Protein AF-0000000077130195 (afdb_homodimer)

Sequence (244 aa):
MINDTIADMLTRLRNAHLANKPSVVLRATRVTRNIAQLLFQEGFLSNIEPEANGMFEVSLKSSVKTFQRVSTPGVRMYVNHKELPRVLNGMGVAIISTSQGIMTEKKARALGIGGEVLCYLWMINDTIADMLTRLRNAHLANKPSVVLRATRVTRNIAQLLFQEGFLSNIEPEANGMFEVSLKSSVKTFQRVSTPGVRMYVNHKELPRVLNGMGVAIISTSQGIMTEKKARALGIGGEVLCYLW

Radius of gyration: 22.03 Å; Cα contacts (8 Å, |Δi|>4): 502; chains: 2; bounding box: 32×62×42 Å

Solvent-accessible surface area (backbone atoms only — not comparable to full-atom values): 13035 Å² total; per-residue (Å²): 124,89,75,60,61,62,55,52,45,37,50,47,52,44,51,21,51,75,67,70,38,45,69,37,81,34,72,57,43,75,64,49,48,52,51,50,52,50,34,34,74,74,60,48,28,79,45,74,51,75,76,53,93,60,24,29,40,35,28,50,40,86,83,48,75,44,61,40,75,61,32,47,98,44,37,38,38,34,25,33,39,89,52,53,71,67,35,77,84,59,74,28,44,36,39,26,45,31,97,89,42,75,42,43,36,66,58,31,44,76,70,61,40,37,31,34,41,41,30,40,40,54,123,90,74,60,60,62,54,52,44,37,48,48,52,44,50,20,52,75,66,70,37,45,70,36,81,35,71,57,43,76,65,49,47,52,49,49,51,51,34,35,73,74,60,50,28,79,46,73,51,75,76,53,93,60,24,27,38,34,29,50,40,86,81,48,76,44,60,41,74,62,32,45,99,44,37,38,37,33,26,32,40,89,52,52,71,66,36,74,84,59,72,27,44,35,40,25,45,32,98,89,42,75,42,43,36,66,58,31,45,75,69,63,40,37,32,34,40,42,30,38,40,56

pLDDT: mean 96.38, std 6.71, range [41.44, 98.94]

Organism: Micromonas pusilla (strain CCMP1545) (NCBI:txid564608)

Structure (mmCIF, N/CA/C/O backbone):
data_AF-0000000077130195-model_v1
#
loop_
_entity.id
_entity.type
_entity.pdbx_description
1 polymer 'Small ribosomal subunit protein uS8c'
#
loop_
_atom_site.group_PDB
_atom_site.id
_atom_site.type_symbol
_atom_site.label_atom_id
_atom_site.label_alt_id
_atom_site.label_comp_id
_atom_site.label_asym_id
_atom_site.label_entity_id
_atom_site.label_seq_id
_atom_site.pdbx_PDB_ins_code
_atom_site.Cartn_x
_atom_site.Cartn_y
_atom_site.Cartn_z
_atom_site.occupancy
_atom_site.B_iso_or_equiv
_atom_site.auth_seq_id
_atom_site.auth_comp_id
_atom_site.auth_asym_id
_atom_site.auth_atom_id
_atom_site.pdbx_PDB_model_num
ATOM 1 N N . MET A 1 1 ? 10.375 -4.129 -20.578 1 41.44 1 MET A N 1
ATOM 2 C CA . MET A 1 1 ? 9.242 -4.109 -19.672 1 41.44 1 MET A CA 1
ATOM 3 C C . MET A 1 1 ? 9.391 -5.176 -18.594 1 41.44 1 MET A C 1
ATOM 5 O O . MET A 1 1 ? 9.484 -6.367 -18.906 1 41.44 1 MET A O 1
ATOM 9 N N . ILE A 1 2 ? 10.234 -4.992 -17.656 1 56.34 2 ILE A N 1
ATOM 10 C CA . ILE A 1 2 ? 10.547 -6.105 -16.781 1 56.34 2 ILE A CA 1
ATOM 11 C C . ILE A 1 2 ? 9.25 -6.781 -16.328 1 56.34 2 ILE A C 1
ATOM 13 O O . ILE A 1 2 ? 8.312 -6.113 -15.875 1 56.34 2 ILE A O 1
ATOM 17 N N . ASN A 1 3 ? 8.93 -7.961 -16.906 1 79.44 3 ASN A N 1
ATOM 18 C CA . ASN A 1 3 ? 7.719 -8.773 -16.828 1 79.44 3 ASN A CA 1
ATOM 19 C C . ASN A 1 3 ? 7.445 -9.234 -15.391 1 79.44 3 ASN A C 1
ATOM 21 O O . ASN A 1 3 ? 8.344 -9.727 -14.711 1 79.44 3 ASN A O 1
ATOM 25 N N . ASP A 1 4 ? 6.422 -8.664 -14.703 1 96.5 4 ASP A N 1
ATOM 26 C CA . ASP A 1 4 ? 5.945 -9.102 -13.398 1 96.5 4 ASP A CA 1
ATOM 27 C C . ASP A 1 4 ? 5.598 -10.586 -13.406 1 96.5 4 ASP A C 1
ATOM 29 O O . ASP A 1 4 ? 4.469 -10.969 -13.727 1 96.5 4 ASP A O 1
ATOM 33 N N . THR A 1 5 ? 6.605 -11.445 -13.07 1 97.5 5 THR A N 1
ATOM 34 C CA . THR A 1 5 ? 6.453 -12.891 -13.164 1 97.5 5 THR A CA 1
ATOM 35 C C . THR A 1 5 ? 5.434 -13.398 -12.156 1 97.5 5 THR A C 1
ATOM 37 O O . THR A 1 5 ? 4.785 -14.422 -12.375 1 97.5 5 THR A O 1
ATOM 40 N N . ILE A 1 6 ? 5.324 -12.688 -11.023 1 98.5 6 ILE A N 1
ATOM 41 C CA . ILE A 1 6 ? 4.34 -13.086 -10.023 1 98.5 6 ILE A CA 1
ATOM 42 C C . ILE A 1 6 ? 2.932 -12.859 -10.57 1 98.5 6 ILE A C 1
ATOM 44 O O . ILE A 1 6 ? 2.068 -13.734 -10.453 1 98.5 6 ILE A O 1
ATOM 48 N N . ALA A 1 7 ? 2.764 -11.664 -11.133 1 98.31 7 ALA A N 1
ATOM 49 C CA . ALA A 1 7 ? 1.47 -11.383 -11.75 1 98.31 7 ALA A CA 1
ATOM 50 C C . ALA A 1 7 ? 1.134 -12.422 -12.812 1 98.31 7 ALA A C 1
ATOM 52 O O . ALA A 1 7 ? -0.006 -12.883 -12.906 1 98.31 7 ALA A O 1
ATOM 53 N N . ASP A 1 8 ? 2.113 -12.75 -13.664 1 98.12 8 ASP A N 1
ATOM 54 C CA . ASP A 1 8 ? 1.915 -13.758 -14.703 1 98.12 8 ASP A CA 1
ATOM 55 C C . ASP A 1 8 ? 1.516 -15.102 -14.086 1 98.12 8 ASP A C 1
ATOM 57 O O . ASP A 1 8 ? 0.592 -15.758 -14.57 1 98.12 8 ASP A O 1
ATOM 61 N N . MET A 1 9 ? 2.148 -15.484 -13.055 1 98.31 9 MET A N 1
ATOM 62 C CA . MET A 1 9 ? 1.851 -16.734 -12.352 1 98.31 9 MET A CA 1
ATOM 63 C C . MET A 1 9 ? 0.407 -16.75 -11.859 1 98.31 9 MET A C 1
ATOM 65 O O . MET A 1 9 ? -0.325 -17.703 -12.102 1 98.31 9 MET A O 1
ATOM 69 N N . LEU A 1 10 ? 0.068 -15.688 -11.172 1 98.31 10 LEU A N 1
ATOM 70 C CA . LEU A 1 10 ? -1.268 -15.609 -10.586 1 98.31 10 LEU A CA 1
ATOM 71 C C . LEU A 1 10 ? -2.336 -15.617 -11.672 1 98.31 10 LEU A C 1
ATOM 73 O O . LEU A 1 10 ? -3.387 -16.25 -11.516 1 98.31 10 LEU A O 1
ATOM 77 N N . THR A 1 11 ? -2.033 -14.922 -12.711 1 97.62 11 THR A N 1
ATOM 78 C CA . THR A 1 11 ? -2.969 -14.883 -13.828 1 97.62 11 THR A CA 1
ATOM 79 C C . THR A 1 11 ? -3.156 -16.281 -14.422 1 97.62 11 THR A C 1
ATOM 81 O O . THR A 1 11 ? -4.285 -16.688 -14.703 1 97.62 11 THR A O 1
ATOM 84 N N . ARG A 1 12 ? -2.123 -17 -14.625 1 98.12 12 ARG A N 1
ATOM 85 C CA . ARG A 1 12 ? -2.203 -18.344 -15.18 1 98.12 12 ARG A CA 1
ATOM 86 C C . ARG A 1 12 ? -2.969 -19.281 -14.25 1 98.12 12 ARG A C 1
ATOM 88 O O . ARG A 1 12 ? -3.77 -20.094 -14.703 1 98.12 12 ARG A O 1
ATOM 95 N N . LEU A 1 13 ? -2.746 -19.141 -13.008 1 97.94 13 LEU A N 1
ATOM 96 C CA . LEU A 1 13 ? -3.471 -19.953 -12.031 1 97.94 13 LEU A CA 1
ATOM 97 C C . LEU A 1 13 ? -4.961 -19.625 -12.062 1 97.94 13 LEU A C 1
ATOM 99 O O . LEU A 1 13 ? -5.797 -20.547 -12.031 1 97.94 13 LEU A O 1
ATOM 103 N N . ARG A 1 14 ? -5.223 -18.375 -12.125 1 97.31 14 ARG A N 1
ATOM 104 C CA . ARG A 1 14 ? -6.613 -17.938 -12.18 1 97.31 14 ARG A CA 1
ATOM 105 C C . ARG A 1 14 ? -7.309 -18.484 -13.43 1 97.31 14 ARG A C 1
ATOM 107 O O . ARG A 1 14 ? -8.43 -18.984 -13.352 1 97.31 14 ARG A O 1
ATOM 114 N N . ASN A 1 15 ? -6.594 -18.312 -14.547 1 96.81 15 ASN A N 1
ATOM 115 C CA . ASN A 1 15 ? -7.172 -18.781 -15.805 1 96.81 15 ASN A CA 1
ATOM 116 C C . ASN A 1 15 ? -7.418 -20.297 -15.773 1 96.81 15 ASN A C 1
ATOM 118 O O . ASN A 1 15 ? -8.422 -20.766 -16.312 1 96.81 15 ASN A O 1
ATOM 122 N N . ALA A 1 16 ? -6.516 -20.984 -15.234 1 96.94 16 ALA A N 1
ATOM 123 C CA . ALA A 1 16 ? -6.68 -22.422 -15.086 1 96.94 16 ALA A CA 1
ATOM 124 C C . ALA A 1 16 ? -7.914 -22.75 -14.25 1 96.94 16 ALA A C 1
ATOM 126 O O . ALA A 1 16 ? -8.68 -23.656 -14.594 1 96.94 16 ALA A O 1
ATOM 127 N N . HIS A 1 17 ? -8.102 -22.062 -13.117 1 95.62 17 HIS A N 1
ATOM 128 C CA . HIS A 1 17 ? -9.281 -22.234 -12.281 1 95.62 17 HIS A CA 1
ATOM 129 C C . HIS A 1 17 ? -10.562 -21.984 -13.078 1 95.62 17 HIS A C 1
ATOM 131 O O . HIS A 1 17 ? -11.484 -22.797 -13.031 1 95.62 17 HIS A O 1
ATOM 137 N N . LEU A 1 18 ? -10.555 -20.922 -13.82 1 95.44 18 LEU A N 1
ATOM 138 C CA . LEU A 1 18 ? -11.734 -20.531 -14.578 1 95.44 18 LEU A CA 1
ATOM 139 C C . LEU A 1 18 ? -12.047 -21.547 -15.672 1 95.44 18 LEU A C 1
ATOM 141 O O . LEU A 1 18 ? -13.211 -21.797 -15.984 1 95.44 18 LEU A O 1
ATOM 145 N N . ALA A 1 19 ? -11.031 -22.141 -16.234 1 95 19 ALA A N 1
ATOM 146 C CA . ALA A 1 19 ? -11.18 -23.078 -17.328 1 95 19 ALA A CA 1
ATOM 147 C C . ALA A 1 19 ? -11.367 -24.5 -16.812 1 95 19 ALA A C 1
ATOM 149 O O . ALA A 1 19 ? -11.539 -25.453 -17.594 1 95 19 ALA A O 1
ATOM 150 N N . ASN A 1 20 ? -11.297 -24.672 -15.5 1 93.38 20 ASN A N 1
ATOM 151 C CA . ASN A 1 20 ? -11.359 -25.984 -14.883 1 93.38 20 ASN A CA 1
ATOM 152 C C . ASN A 1 20 ? -10.25 -26.891 -15.391 1 93.38 20 ASN A C 1
ATOM 154 O O . ASN A 1 20 ? -10.5 -28.047 -15.742 1 93.38 20 ASN A O 1
ATOM 158 N N . LYS A 1 21 ? -9.164 -26.312 -15.594 1 93.12 21 LYS A N 1
ATOM 159 C CA . LYS A 1 21 ? -7.945 -27.031 -15.969 1 93.12 21 LYS A CA 1
ATOM 160 C C . LYS A 1 21 ? -6.949 -27.047 -14.82 1 93.12 21 LYS A C 1
ATOM 162 O O . LYS A 1 21 ? -6.332 -26.031 -14.5 1 93.12 21 LYS A O 1
ATOM 167 N N . PRO A 1 22 ? -6.703 -28.219 -14.312 1 90.75 22 PRO A N 1
ATOM 168 C CA . PRO A 1 22 ? -5.883 -28.266 -13.102 1 90.75 22 PRO A CA 1
ATOM 169 C C . PRO A 1 22 ? -4.398 -28.047 -13.383 1 90.75 22 PRO A C 1
ATOM 171 O O . PRO A 1 22 ? -3.664 -27.578 -12.508 1 90.75 22 PRO A O 1
ATOM 174 N N . SER A 1 23 ? -3.969 -28.375 -14.586 1 97 23 SER A N 1
ATOM 175 C CA . SER A 1 23 ? -2.549 -28.281 -14.906 1 97 23 SER A CA 1
ATOM 176 C C . SER A 1 23 ? -2.191 -26.891 -15.43 1 97 23 SER A C 1
ATOM 178 O O . SER A 1 23 ? -2.846 -26.375 -16.344 1 97 23 SER A O 1
ATOM 180 N N . VAL A 1 24 ? -1.194 -26.297 -14.812 1 98.12 24 VAL A N 1
ATOM 181 C CA . VAL A 1 24 ? -0.776 -24.953 -15.188 1 98.12 24 VAL A CA 1
ATOM 182 C C . VAL A 1 24 ? 0.734 -24.922 -15.414 1 98.12 24 VAL A C 1
ATOM 184 O O . VAL A 1 24 ? 1.502 -25.406 -14.578 1 98.12 24 VAL A O 1
ATOM 187 N N . VAL A 1 25 ? 1.197 -24.391 -16.531 1 98.38 25 VAL A N 1
ATOM 188 C CA . VAL A 1 25 ? 2.617 -24.203 -16.797 1 98.38 25 VAL A CA 1
ATOM 189 C C . VAL A 1 25 ? 3.027 -22.781 -16.422 1 98.38 25 VAL A C 1
ATOM 191 O O . VAL A 1 25 ? 2.398 -21.812 -16.859 1 98.38 25 VAL A O 1
ATOM 194 N N . LEU A 1 26 ? 4.082 -22.734 -15.617 1 98.44 26 LEU A N 1
ATOM 195 C CA . LEU A 1 26 ? 4.527 -21.453 -15.086 1 98.44 26 LEU A CA 1
ATOM 196 C C . LEU A 1 26 ? 5.984 -21.188 -15.453 1 98.44 26 LEU A C 1
ATOM 198 O O . LEU A 1 26 ? 6.777 -22.125 -15.578 1 98.44 26 LEU A O 1
ATOM 202 N N . ARG A 1 27 ? 6.301 -19.906 -15.555 1 97.88 27 ARG A N 1
ATOM 203 C CA . ARG A 1 27 ? 7.703 -19.516 -15.688 1 97.88 27 ARG A CA 1
ATOM 204 C C . ARG A 1 27 ? 8.445 -19.703 -14.367 1 97.88 27 ARG A C 1
ATOM 206 O O . ARG A 1 27 ? 7.953 -19.312 -13.312 1 97.88 27 ARG A O 1
ATOM 213 N N . ALA A 1 28 ? 9.617 -20.281 -14.562 1 97.94 28 ALA A N 1
ATOM 214 C CA . ALA A 1 28 ? 10.391 -20.562 -13.352 1 97.94 28 ALA A CA 1
ATOM 215 C C . ALA A 1 28 ? 11.32 -19.391 -13.023 1 97.94 28 ALA A C 1
ATOM 217 O O . ALA A 1 28 ? 12.156 -19.016 -13.836 1 97.94 28 ALA A O 1
ATOM 218 N N . THR A 1 29 ? 11.141 -18.812 -12.008 1 97.25 29 THR A N 1
ATOM 219 C CA . THR A 1 29 ? 12.086 -17.922 -11.32 1 97.25 29 THR A CA 1
ATOM 220 C C . THR A 1 29 ? 12.266 -18.359 -9.867 1 97.25 29 THR A C 1
ATOM 222 O O . THR A 1 29 ? 11.516 -19.203 -9.367 1 97.25 29 THR A O 1
ATOM 225 N N . ARG A 1 30 ? 13.266 -17.812 -9.281 1 96.75 30 ARG A N 1
ATOM 226 C CA . ARG A 1 30 ? 13.438 -18.141 -7.875 1 96.75 30 ARG A CA 1
ATOM 227 C C . ARG A 1 30 ? 12.188 -17.812 -7.07 1 96.75 30 ARG A C 1
ATOM 229 O O . ARG A 1 30 ? 11.734 -18.609 -6.246 1 96.75 30 ARG A O 1
ATOM 236 N N . VAL A 1 31 ? 11.594 -16.734 -7.379 1 97.69 31 VAL A N 1
ATOM 237 C CA . VAL A 1 31 ? 10.453 -16.234 -6.621 1 97.69 31 VAL A CA 1
ATOM 238 C C . VAL A 1 31 ? 9.227 -17.094 -6.914 1 97.69 31 VAL A C 1
ATOM 240 O O . VAL A 1 31 ? 8.539 -17.547 -5.988 1 97.69 31 VAL A O 1
ATOM 243 N N . THR A 1 32 ? 8.977 -17.359 -8.188 1 98.25 32 THR A N 1
ATOM 244 C CA . THR A 1 32 ? 7.781 -18.141 -8.516 1 98.25 32 THR A CA 1
ATOM 245 C C . THR A 1 32 ? 7.891 -19.562 -7.977 1 98.25 32 THR A C 1
ATOM 247 O O . THR A 1 32 ? 6.891 -20.141 -7.551 1 98.25 32 THR A O 1
ATOM 250 N N . ARG A 1 33 ? 9.008 -20.047 -7.969 1 98.25 33 ARG A N 1
ATOM 251 C CA . ARG A 1 33 ? 9.203 -21.375 -7.418 1 98.25 33 ARG A CA 1
ATOM 252 C C . ARG A 1 33 ? 8.969 -21.375 -5.91 1 98.25 33 ARG A C 1
ATOM 254 O O . ARG A 1 33 ? 8.359 -22.312 -5.375 1 98.25 33 ARG A O 1
ATOM 261 N N . ASN A 1 34 ? 9.508 -20.406 -5.227 1 98.44 34 ASN A N 1
ATOM 262 C CA . ASN A 1 34 ? 9.289 -20.281 -3.789 1 98.44 34 ASN A CA 1
ATOM 263 C C . ASN A 1 34 ? 7.805 -20.156 -3.459 1 98.44 34 ASN A C 1
ATOM 265 O O . ASN A 1 34 ? 7.309 -20.828 -2.553 1 98.44 34 ASN A O 1
ATOM 269 N N . ILE A 1 35 ? 7.168 -19.359 -4.215 1 98.69 35 ILE A N 1
ATOM 270 C CA . ILE A 1 35 ? 5.742 -19.156 -3.99 1 98.69 35 ILE A CA 1
ATOM 271 C C . ILE A 1 35 ? 4.992 -20.469 -4.234 1 98.69 35 ILE A C 1
ATOM 273 O O . ILE A 1 35 ? 4.133 -20.844 -3.441 1 98.69 35 ILE A O 1
ATOM 277 N N . ALA A 1 36 ? 5.336 -21.141 -5.316 1 98.62 36 ALA A N 1
ATOM 278 C CA . ALA A 1 36 ? 4.688 -22.422 -5.629 1 98.62 36 ALA A CA 1
ATOM 279 C C . ALA A 1 36 ? 4.867 -23.422 -4.492 1 98.62 36 ALA A C 1
ATOM 281 O O . ALA A 1 36 ? 3.932 -24.125 -4.129 1 98.62 36 ALA A O 1
ATOM 282 N N . GLN A 1 37 ? 6.059 -23.453 -3.979 1 98.56 37 GLN A N 1
ATOM 283 C CA . GLN A 1 37 ? 6.344 -24.359 -2.879 1 98.56 37 GLN A CA 1
ATOM 284 C C . GLN A 1 37 ? 5.48 -24.047 -1.661 1 98.56 37 GLN A C 1
ATOM 286 O O . GLN A 1 37 ? 4.953 -24.953 -1.016 1 98.56 37 GLN A O 1
ATOM 291 N N . LEU A 1 38 ? 5.316 -22.812 -1.354 1 98.62 38 LEU A N 1
ATOM 292 C CA . LEU A 1 38 ? 4.484 -22.406 -0.228 1 98.62 38 LEU A CA 1
ATOM 293 C C . LEU A 1 38 ? 3.021 -22.75 -0.477 1 98.62 38 LEU A C 1
ATOM 295 O O . LEU A 1 38 ? 2.328 -23.219 0.429 1 98.62 38 LEU A O 1
ATOM 299 N N . LEU A 1 39 ? 2.625 -22.531 -1.682 1 98 39 LEU A N 1
ATOM 300 C CA . LEU A 1 39 ? 1.24 -22.828 -2.029 1 98 39 LEU A CA 1
ATOM 301 C C . LEU A 1 39 ? 0.974 -24.328 -1.949 1 98 39 LEU A C 1
ATOM 303 O O . LEU A 1 39 ? -0.122 -24.75 -1.574 1 98 39 LEU A O 1
ATOM 307 N N . PHE A 1 40 ? 1.956 -25.094 -2.326 1 98.38 40 PHE A N 1
ATOM 308 C CA . PHE A 1 40 ? 1.854 -26.531 -2.191 1 98.38 40 PHE A CA 1
ATOM 309 C C . PHE A 1 40 ? 1.724 -26.938 -0.727 1 98.38 40 PHE A C 1
ATOM 311 O O . PHE A 1 40 ? 0.834 -27.703 -0.366 1 98.38 40 PHE A O 1
ATOM 318 N N . GLN A 1 41 ? 2.52 -26.359 0.081 1 97.62 41 GLN A N 1
ATOM 319 C CA . GLN A 1 41 ? 2.523 -26.656 1.51 1 97.62 41 GLN A CA 1
ATOM 320 C C . GLN A 1 41 ? 1.201 -26.25 2.158 1 97.62 41 GLN A C 1
ATOM 322 O O . GLN A 1 41 ? 0.72 -26.938 3.068 1 97.62 41 GLN A O 1
ATOM 327 N N . GLU A 1 42 ? 0.632 -25.172 1.669 1 96.19 42 GLU A N 1
ATOM 328 C CA . GLU A 1 42 ? -0.612 -24.656 2.234 1 96.19 42 GLU A CA 1
ATOM 329 C C . GLU A 1 42 ? -1.821 -25.406 1.673 1 96.19 42 GLU A C 1
ATOM 331 O O . GLU A 1 42 ? -2.953 -25.172 2.096 1 96.19 42 GLU A O 1
ATOM 336 N N . GLY A 1 43 ? -1.595 -26.188 0.635 1 95.56 43 GLY A N 1
ATOM 337 C CA . GLY A 1 43 ? -2.654 -27.047 0.137 1 95.56 43 GLY A CA 1
ATOM 338 C C . GLY A 1 43 ? -3.396 -26.453 -1.048 1 95.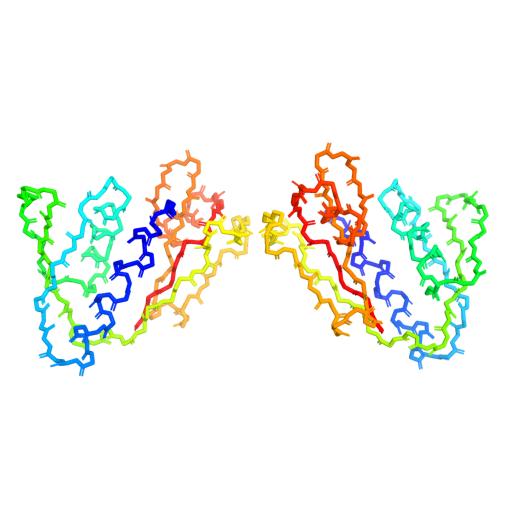56 43 GLY A C 1
ATOM 339 O O . GLY A 1 43 ? -4.496 -26.906 -1.384 1 95.56 43 GLY A O 1
ATOM 340 N N . PHE A 1 44 ? -2.811 -25.516 -1.642 1 96.5 44 PHE A N 1
ATOM 341 C CA . PHE A 1 44 ? -3.467 -24.891 -2.785 1 96.5 44 PHE A CA 1
ATOM 342 C C . PHE A 1 44 ? -3.064 -25.578 -4.082 1 96.5 44 PHE A C 1
ATOM 344 O O . PHE A 1 44 ? -3.779 -25.5 -5.082 1 96.5 44 PHE A O 1
ATOM 351 N N . LEU A 1 45 ? -1.918 -26.203 -4.047 1 97.75 45 LEU A N 1
ATOM 352 C CA . LEU A 1 45 ? -1.426 -27 -5.16 1 97.75 45 LEU A CA 1
ATOM 353 C C . LEU A 1 45 ? -1.309 -28.469 -4.754 1 97.75 45 LEU A C 1
ATOM 355 O O . LEU A 1 45 ? -0.991 -28.781 -3.602 1 97.75 45 LEU A O 1
ATOM 359 N N . SER A 1 46 ? -1.57 -29.344 -5.688 1 97.31 46 SER A N 1
ATOM 360 C CA . SER A 1 46 ? -1.494 -30.766 -5.383 1 97.31 46 SER A CA 1
ATOM 361 C C . SER A 1 46 ? -0.179 -31.359 -5.863 1 97.31 46 SER A C 1
ATOM 363 O O . SER A 1 46 ? 0.216 -32.438 -5.422 1 97.31 46 SER A O 1
ATOM 365 N N . ASN A 1 47 ? 0.467 -30.734 -6.844 1 97.81 47 ASN A N 1
ATOM 366 C CA . ASN A 1 47 ? 1.728 -31.219 -7.383 1 97.81 47 ASN A CA 1
ATOM 367 C C . ASN A 1 47 ? 2.574 -30.094 -7.965 1 97.81 47 ASN A C 1
ATOM 369 O O . ASN A 1 47 ? 2.037 -29.094 -8.43 1 97.81 47 ASN A O 1
ATOM 373 N N . ILE A 1 48 ? 3.857 -30.297 -7.855 1 98.5 48 ILE A N 1
ATOM 374 C CA . ILE A 1 48 ? 4.836 -29.453 -8.523 1 98.5 48 ILE A CA 1
ATOM 375 C C . ILE A 1 48 ? 5.82 -30.312 -9.305 1 98.5 48 ILE A C 1
ATOM 377 O O . ILE A 1 48 ? 6.527 -31.141 -8.727 1 98.5 48 ILE A O 1
ATOM 381 N N . GLU A 1 49 ? 5.898 -30.125 -10.523 1 98.25 49 GLU A N 1
ATOM 382 C CA . GLU A 1 49 ? 6.828 -30.875 -11.352 1 98.25 49 GLU A CA 1
ATOM 383 C C . GLU A 1 49 ? 8.203 -30.219 -11.391 1 98.25 49 GLU A C 1
ATOM 385 O O . GLU A 1 49 ? 8.32 -29 -11.18 1 98.25 49 GLU A O 1
ATOM 390 N N . PRO A 1 50 ? 9.234 -30.969 -11.711 1 97.31 50 PRO A N 1
ATOM 391 C CA . PRO A 1 50 ? 10.57 -30.391 -11.859 1 97.31 50 PRO A CA 1
ATOM 392 C C . PRO A 1 50 ? 10.648 -29.375 -12.992 1 97.31 50 PRO A C 1
ATOM 394 O O . PRO A 1 50 ? 9.898 -29.469 -13.969 1 97.31 50 PRO A O 1
ATOM 397 N N . GLU A 1 51 ? 11.523 -28.391 -12.734 1 97.25 51 GLU A N 1
ATOM 398 C CA . GLU A 1 51 ? 11.734 -27.375 -13.758 1 97.25 51 GLU A CA 1
ATOM 399 C C . GLU A 1 51 ? 12.383 -27.953 -15 1 97.25 51 GLU A C 1
ATOM 401 O O . GLU A 1 51 ? 13.312 -28.766 -14.898 1 97.25 51 GLU A O 1
ATOM 406 N N . ALA A 1 52 ? 11.859 -27.547 -16.172 1 96.5 52 ALA A N 1
ATOM 407 C CA . ALA A 1 52 ? 12.422 -27.906 -17.469 1 96.5 52 ALA A CA 1
ATOM 408 C C . ALA A 1 52 ? 12.367 -26.719 -18.438 1 96.5 52 ALA A C 1
ATOM 410 O O . ALA A 1 52 ? 11.297 -26.141 -18.672 1 96.5 52 ALA A O 1
ATOM 411 N N . ASN A 1 53 ? 13.492 -26.375 -18.906 1 96.62 53 ASN A N 1
ATOM 412 C CA . ASN A 1 53 ? 13.594 -25.312 -19.891 1 96.62 53 ASN A CA 1
ATOM 413 C C . ASN A 1 53 ? 13 -24 -19.391 1 96.62 53 ASN A C 1
ATOM 415 O O . ASN A 1 53 ? 12.219 -23.359 -20.078 1 96.62 53 ASN A O 1
ATOM 419 N N . GLY A 1 54 ? 13.156 -23.703 -18.156 1 97.25 54 GLY A N 1
ATOM 420 C CA . GLY A 1 54 ? 12.734 -22.438 -17.594 1 97.25 54 GLY A CA 1
ATOM 421 C C . GLY A 1 54 ? 11.266 -22.391 -17.234 1 97.25 54 GLY A C 1
ATOM 422 O O . GLY A 1 54 ? 10.719 -21.328 -16.938 1 97.25 54 GLY A O 1
ATOM 423 N N . MET A 1 55 ? 10.711 -23.562 -17.328 1 98.25 55 MET A N 1
ATOM 424 C CA . MET A 1 55 ? 9.297 -23.688 -17 1 98.25 55 MET A CA 1
ATOM 425 C C . MET A 1 55 ? 9.07 -24.828 -16.016 1 98.25 55 MET A C 1
ATOM 427 O O . MET A 1 55 ? 9.922 -25.719 -15.883 1 98.25 55 MET A O 1
ATOM 431 N N . PHE A 1 56 ? 7.969 -24.703 -15.305 1 98.44 56 PHE A N 1
ATOM 432 C CA . PHE A 1 56 ? 7.551 -25.828 -14.477 1 98.44 56 PHE A CA 1
ATOM 433 C C . PHE A 1 56 ? 6.031 -25.906 -14.398 1 98.44 56 PHE A C 1
ATOM 435 O O . PHE A 1 56 ? 5.34 -24.906 -14.609 1 98.44 56 PHE A O 1
ATOM 442 N N . GLU A 1 57 ? 5.582 -27.094 -14.133 1 98.62 57 GLU A N 1
ATOM 443 C CA . GLU A 1 57 ? 4.141 -27.344 -14.109 1 98.62 57 GLU A CA 1
ATOM 444 C C . GLU A 1 57 ? 3.646 -27.578 -12.688 1 98.62 57 GLU A C 1
ATOM 446 O O . GLU A 1 57 ? 4.309 -28.25 -11.898 1 98.62 57 GLU A O 1
ATOM 451 N N . VAL A 1 58 ? 2.467 -27 -12.43 1 98.69 58 VAL A N 1
ATOM 452 C CA . VAL A 1 58 ? 1.817 -27.25 -11.148 1 98.69 58 VAL A CA 1
ATOM 453 C C . VAL A 1 58 ? 0.381 -27.719 -11.375 1 98.69 58 VAL A C 1
ATOM 455 O O . VAL A 1 58 ? -0.169 -27.547 -12.461 1 98.69 58 VAL A O 1
ATOM 458 N N . SER A 1 59 ? -0.17 -28.391 -10.352 1 98.5 59 SER A N 1
ATOM 459 C CA . SER A 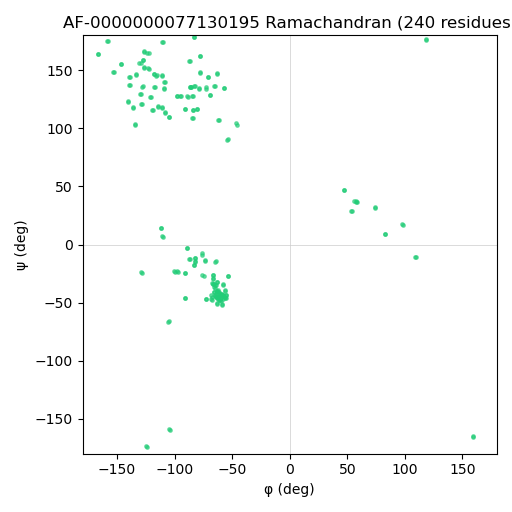1 59 ? -1.576 -28.781 -10.359 1 98.5 59 SER A CA 1
ATOM 460 C C . SER A 1 59 ? -2.373 -28 -9.32 1 98.5 59 SER A C 1
ATOM 462 O O . SER A 1 59 ? -2.119 -28.109 -8.125 1 98.5 59 SER A O 1
ATOM 464 N N . LEU A 1 60 ? -3.307 -27.25 -9.805 1 97.75 60 LEU A N 1
ATOM 465 C CA . LEU A 1 60 ? -4.121 -26.391 -8.961 1 97.75 60 LEU A CA 1
ATOM 466 C C . LEU A 1 60 ? -5.309 -27.156 -8.383 1 97.75 60 LEU A C 1
ATOM 468 O O . LEU A 1 60 ? -5.996 -27.875 -9.109 1 97.75 60 LEU A O 1
ATOM 472 N N . LYS A 1 61 ? -5.516 -26.938 -7.141 1 96.75 61 LYS A N 1
ATOM 473 C CA . LYS A 1 61 ? -6.711 -27.531 -6.535 1 96.75 61 LYS A CA 1
ATOM 474 C C . LYS A 1 61 ? -7.957 -26.719 -6.891 1 96.75 61 LYS A C 1
ATOM 476 O O . LYS A 1 61 ? -7.922 -25.5 -6.918 1 96.75 61 LYS A O 1
ATOM 481 N N . SER A 1 62 ? -9.039 -27.328 -7.016 1 93.31 62 SER A N 1
ATOM 482 C CA . SER A 1 62 ? -10.281 -26.734 -7.504 1 93.31 62 SER A CA 1
ATOM 483 C C . SER A 1 62 ? -10.898 -25.812 -6.465 1 93.31 62 SER A C 1
ATOM 485 O O . SER A 1 62 ? -11.742 -24.969 -6.797 1 93.31 62 SER A O 1
ATOM 487 N N . SER A 1 63 ? -10.477 -25.859 -5.285 1 90.44 63 SER A N 1
ATOM 488 C CA . SER A 1 63 ? -11.086 -25.109 -4.199 1 90.44 63 SER A CA 1
ATOM 489 C C . SER A 1 63 ? -10.586 -23.672 -4.18 1 90.44 63 SER A C 1
ATOM 491 O O . SER A 1 63 ? -11.188 -22.812 -3.531 1 90.44 63 SER A O 1
ATOM 493 N N . VAL A 1 64 ? -9.547 -23.453 -4.891 1 91.5 64 VAL A N 1
ATOM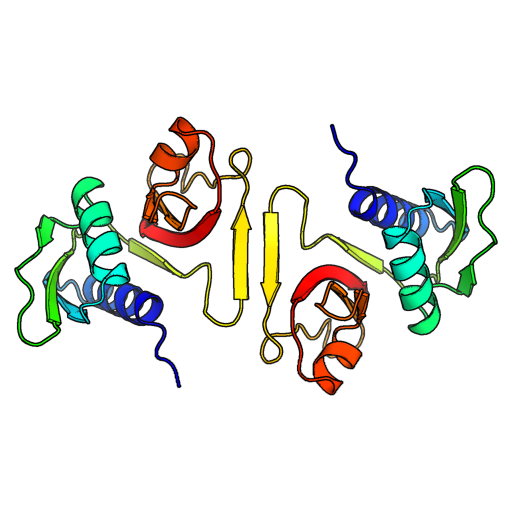 494 C CA . VAL A 1 64 ? -8.945 -22.109 -4.883 1 91.5 64 VAL A CA 1
ATOM 495 C C . VAL A 1 64 ? -9.625 -21.25 -5.934 1 91.5 64 VAL A C 1
ATOM 497 O O . VAL A 1 64 ? -9.75 -21.641 -7.094 1 91.5 64 VAL A O 1
ATOM 500 N N . LYS A 1 65 ? -9.922 -20.047 -5.496 1 90.69 65 LYS A N 1
ATOM 501 C CA . LYS A 1 65 ? -10.766 -19.266 -6.398 1 90.69 65 LYS A CA 1
ATOM 502 C C . LYS A 1 65 ? -10.156 -17.891 -6.664 1 90.69 65 LYS A C 1
ATOM 504 O O . LYS A 1 65 ? -10.43 -17.266 -7.691 1 90.69 65 LYS A O 1
ATOM 509 N N . THR A 1 66 ? -9.336 -17.469 -5.707 1 94.81 66 THR A N 1
ATOM 510 C CA . THR A 1 66 ? -8.914 -16.078 -5.824 1 94.81 66 THR A CA 1
ATOM 511 C C . THR A 1 6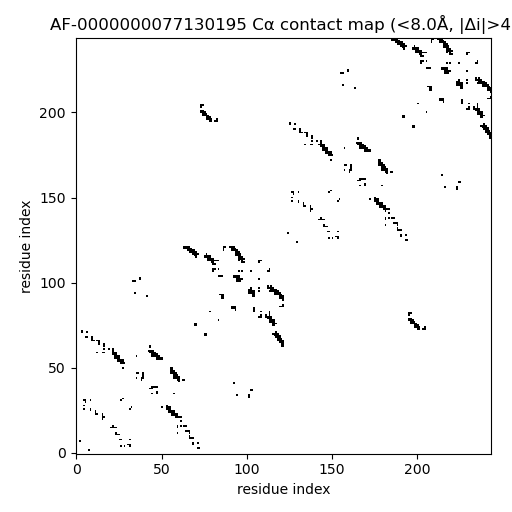6 ? -7.395 -15.961 -5.75 1 94.81 66 THR A C 1
ATOM 513 O O . THR A 1 66 ? -6.758 -16.625 -4.918 1 94.81 66 THR A O 1
ATOM 516 N N . PHE A 1 67 ? -6.855 -15.188 -6.594 1 95.44 67 PHE A N 1
ATOM 517 C CA . PHE A 1 67 ? -5.438 -14.891 -6.781 1 95.44 67 PHE A CA 1
ATOM 518 C C . PHE A 1 67 ? -5.215 -13.391 -6.934 1 95.44 67 PHE A C 1
ATOM 520 O O . PHE A 1 67 ? -5.465 -12.828 -8 1 95.44 67 PHE A O 1
ATOM 527 N N . GLN A 1 68 ? -4.75 -12.859 -5.887 1 97.69 68 GLN A N 1
ATOM 528 C CA . GLN A 1 68 ? -4.684 -11.398 -5.93 1 97.69 68 GLN A CA 1
ATOM 529 C C . GLN A 1 68 ? -3.248 -10.914 -5.777 1 97.69 68 GLN A C 1
ATOM 531 O O . GLN A 1 68 ? -2.604 -11.164 -4.758 1 97.69 68 GLN A O 1
ATOM 536 N N . ARG A 1 69 ? -2.703 -10.273 -6.781 1 98.62 69 ARG A N 1
ATOM 537 C CA . ARG A 1 69 ? -1.426 -9.578 -6.664 1 98.62 69 ARG A CA 1
ATOM 538 C C . ARG A 1 69 ? -1.554 -8.344 -5.781 1 98.62 69 ARG A C 1
ATOM 540 O O . ARG A 1 69 ? -2.496 -7.562 -5.93 1 98.62 69 ARG A O 1
ATOM 547 N N . VAL A 1 70 ? -0.73 -8.18 -4.816 1 98.62 70 VAL A N 1
ATOM 548 C CA . VAL A 1 70 ? -0.824 -7.047 -3.904 1 98.62 70 VAL A CA 1
ATOM 549 C C . VAL A 1 70 ? 0.273 -6.035 -4.227 1 98.62 70 VAL A C 1
ATOM 551 O O . VAL A 1 70 ? -0.014 -4.918 -4.664 1 98.62 70 VAL A O 1
ATOM 554 N N . SER A 1 71 ? 1.49 -6.41 -4.031 1 98.69 71 SER A N 1
ATOM 555 C CA . SER A 1 71 ? 2.592 -5.559 -4.477 1 98.69 71 SER A CA 1
ATOM 556 C C . SER A 1 71 ? 2.902 -5.785 -5.953 1 98.69 71 SER A C 1
ATOM 558 O O . SER A 1 71 ? 2.906 -6.922 -6.426 1 98.69 71 SER A O 1
ATOM 560 N N . THR A 1 72 ? 3.096 -4.746 -6.645 1 97.94 72 THR A N 1
ATOM 561 C CA . THR A 1 72 ? 3.559 -4.75 -8.023 1 97.94 72 THR A CA 1
ATOM 562 C C . THR A 1 72 ? 4.844 -3.943 -8.172 1 97.94 72 THR A C 1
ATOM 564 O O . THR A 1 72 ? 5.254 -3.246 -7.238 1 97.94 72 THR A O 1
ATOM 567 N N . PRO A 1 73 ? 5.484 -4.16 -9.32 1 96.88 73 PRO A N 1
ATOM 568 C CA . PRO A 1 73 ? 6.723 -3.4 -9.508 1 96.88 73 PRO A CA 1
ATOM 569 C C . PRO A 1 73 ? 6.531 -1.897 -9.32 1 96.88 73 PRO A C 1
ATOM 571 O O . PRO A 1 73 ? 7.445 -1.202 -8.883 1 96.88 73 PRO A O 1
ATOM 574 N N . GLY A 1 74 ? 5.395 -1.396 -9.539 1 97.12 74 GLY A N 1
ATOM 575 C CA . GLY A 1 74 ? 5.137 0.033 -9.469 1 97.12 74 GLY A CA 1
ATOM 576 C C . GLY A 1 74 ? 4.539 0.471 -8.148 1 97.12 74 GLY A C 1
ATOM 577 O O . GLY A 1 74 ? 4.57 1.656 -7.809 1 97.12 74 GLY A O 1
ATOM 578 N N . VAL A 1 75 ? 3.922 -0.41 -7.449 1 98.44 75 VAL A N 1
ATOM 579 C CA . VAL A 1 75 ? 3.262 -0.146 -6.176 1 98.44 75 VAL A CA 1
ATOM 580 C C . VAL A 1 75 ? 3.59 -1.258 -5.184 1 98.44 75 VAL A C 1
ATOM 582 O O . VAL A 1 75 ? 3.281 -2.428 -5.426 1 98.44 75 VAL A O 1
ATOM 585 N N . ARG A 1 76 ? 4.211 -0.917 -4.129 1 98.69 76 ARG A N 1
ATOM 586 C CA . ARG A 1 76 ? 4.629 -1.9 -3.135 1 98.69 76 ARG A CA 1
ATOM 587 C C . ARG A 1 76 ? 3.963 -1.636 -1.79 1 98.69 76 ARG A C 1
ATOM 589 O O . ARG A 1 76 ? 3.869 -0.487 -1.353 1 98.69 76 ARG A O 1
ATOM 596 N N . MET A 1 77 ? 3.492 -2.641 -1.183 1 98.81 77 MET A N 1
ATOM 597 C CA . MET A 1 77 ? 2.857 -2.574 0.131 1 98.81 77 MET A CA 1
ATOM 598 C C . MET A 1 77 ? 3.68 -3.33 1.171 1 98.81 77 MET A C 1
ATOM 600 O O . MET A 1 77 ? 3.928 -4.527 1.021 1 98.81 77 MET A O 1
ATOM 604 N N . TYR A 1 78 ? 4.121 -2.635 2.146 1 98.88 78 TYR A N 1
ATOM 605 C CA . TYR A 1 78 ? 4.863 -3.232 3.252 1 98.88 78 TYR A CA 1
ATOM 606 C C . TYR A 1 78 ? 4.047 -3.199 4.539 1 98.88 78 TYR A C 1
ATOM 608 O O . TYR A 1 78 ? 3.303 -2.246 4.785 1 98.88 78 TYR A O 1
ATOM 616 N N . VAL A 1 79 ? 4.223 -4.211 5.316 1 98.81 79 VAL A N 1
ATOM 617 C CA . VAL A 1 79 ? 3.533 -4.273 6.602 1 98.81 79 VAL A CA 1
ATOM 618 C C . VAL A 1 79 ? 4.516 -4.68 7.695 1 98.81 79 VAL A C 1
ATOM 620 O O . VAL A 1 79 ? 5.441 -5.457 7.453 1 98.81 79 VAL A O 1
ATOM 623 N N . ASN A 1 80 ? 4.309 -4.156 8.859 1 98.31 80 ASN A N 1
ATOM 624 C CA . ASN A 1 80 ? 5.086 -4.656 9.992 1 98.31 80 ASN A CA 1
ATOM 625 C C . ASN A 1 80 ? 4.461 -5.914 10.586 1 98.31 80 ASN A C 1
ATOM 627 O O . ASN A 1 80 ? 3.428 -6.387 10.109 1 98.31 80 ASN A O 1
ATOM 631 N N . HIS A 1 81 ? 5.09 -6.484 11.617 1 98.12 81 HIS A N 1
ATOM 632 C CA . HIS A 1 81 ? 4.699 -7.789 12.141 1 98.12 81 HIS A CA 1
ATOM 633 C C . HIS A 1 81 ? 3.318 -7.738 12.781 1 98.12 81 HIS A C 1
ATOM 635 O O . HIS A 1 81 ? 2.602 -8.742 12.805 1 98.12 81 HIS A O 1
ATOM 641 N N . LYS A 1 82 ? 2.924 -6.562 13.25 1 97.44 82 LYS A N 1
ATOM 642 C CA . LYS A 1 82 ? 1.639 -6.43 13.93 1 97.44 82 LYS A CA 1
ATOM 643 C C . LYS A 1 82 ? 0.5 -6.258 12.93 1 97.44 82 LYS A C 1
ATOM 645 O O . LYS A 1 82 ? -0.667 -6.469 13.266 1 97.44 82 LYS A O 1
ATOM 650 N N . GLU A 1 83 ? 0.816 -5.891 11.664 1 98.25 83 GLU A N 1
ATOM 651 C CA . GLU A 1 83 ? -0.206 -5.555 10.68 1 98.25 83 GLU A CA 1
ATOM 652 C C . GLU A 1 83 ? -0.267 -6.605 9.57 1 98.25 83 GLU A C 1
ATOM 654 O O . GLU A 1 83 ? -0.812 -6.348 8.492 1 98.25 83 GLU A O 1
ATOM 659 N N . LEU A 1 84 ? 0.343 -7.707 9.82 1 98.62 84 LEU A N 1
ATOM 660 C CA . LEU A 1 84 ? 0.271 -8.789 8.836 1 98.62 84 LEU A CA 1
ATOM 661 C C . LEU A 1 84 ? -1.178 -9.164 8.547 1 98.62 84 LEU A C 1
ATOM 663 O O . LEU A 1 84 ? -1.987 -9.289 9.469 1 98.62 84 LEU A O 1
ATOM 667 N N . PRO A 1 85 ? -1.478 -9.32 7.285 1 97.88 85 PRO A N 1
ATOM 668 C CA . PRO A 1 85 ? -2.875 -9.602 6.949 1 97.88 85 PRO A CA 1
ATOM 669 C C . PRO A 1 85 ? -3.312 -11.008 7.371 1 97.88 85 PRO A C 1
ATOM 671 O O . PRO A 1 85 ? -2.484 -11.914 7.461 1 97.88 85 PRO A O 1
ATOM 674 N N . ARG A 1 86 ? -4.523 -11.07 7.777 1 95.94 86 ARG A N 1
ATOM 675 C CA . ARG A 1 86 ? -5.23 -12.344 7.898 1 95.94 86 ARG A CA 1
ATOM 676 C C . ARG A 1 86 ? -6.234 -12.523 6.766 1 95.94 86 ARG A C 1
ATOM 678 O O . ARG A 1 86 ? -7.262 -11.844 6.727 1 95.94 86 ARG A O 1
ATOM 685 N N . VAL A 1 87 ? -5.969 -13.422 5.855 1 96.12 87 VAL A N 1
ATOM 686 C CA . VAL A 1 87 ? -6.816 -13.586 4.68 1 96.12 87 VAL A CA 1
ATOM 687 C C . VAL A 1 87 ? -8 -14.492 5.02 1 96.12 87 VAL A C 1
ATOM 689 O O . VAL A 1 87 ? -7.82 -15.656 5.375 1 96.12 87 VAL A O 1
ATOM 692 N N . LEU A 1 88 ? -9.25 -13.953 4.969 1 94.12 88 LEU A N 1
ATOM 693 C CA . LEU A 1 88 ? -10.484 -14.68 5.277 1 94.12 88 LEU A CA 1
ATOM 694 C C . LEU A 1 88 ? -10.344 -15.461 6.574 1 94.12 88 LEU A C 1
ATOM 696 O O . LEU A 1 88 ? -10.625 -16.656 6.613 1 94.12 88 LEU A O 1
ATOM 700 N N . ASN A 1 89 ? -9.828 -14.758 7.539 1 91.75 89 ASN A N 1
ATOM 701 C CA . ASN A 1 89 ? -9.68 -15.32 8.875 1 91.75 89 ASN A CA 1
ATOM 702 C C . ASN A 1 89 ? -8.922 -16.641 8.852 1 91.75 89 ASN A C 1
ATOM 704 O O . ASN A 1 89 ? -9.297 -17.594 9.531 1 91.75 89 ASN A O 1
ATOM 708 N N . GLY A 1 90 ? -8.078 -16.75 7.879 1 89.81 90 GLY A N 1
ATOM 709 C CA . GLY A 1 90 ? -7.203 -17.906 7.863 1 89.81 90 GLY A CA 1
ATOM 710 C C . GLY A 1 90 ? -7.551 -18.891 6.766 1 89.81 90 GLY A C 1
ATOM 711 O O . GLY A 1 90 ? -6.812 -19.859 6.527 1 89.81 90 GLY A O 1
ATOM 712 N N . MET A 1 91 ? -8.688 -18.703 6.141 1 93.25 91 MET A N 1
ATOM 713 C CA . MET A 1 91 ? -9.102 -19.625 5.078 1 93.25 91 MET A CA 1
ATOM 714 C C . MET A 1 91 ? -8.328 -19.344 3.795 1 93.25 91 MET A C 1
ATOM 716 O O . MET A 1 91 ? -8.375 -20.141 2.854 1 93.25 91 MET A O 1
ATOM 720 N N . GLY A 1 92 ? -7.594 -18.297 3.811 1 96.44 92 GLY A N 1
ATOM 721 C CA . GLY A 1 92 ? -6.676 -17.953 2.738 1 96.44 92 GLY A CA 1
ATOM 722 C C . GLY A 1 92 ? -5.25 -17.75 3.217 1 96.44 92 GLY A C 1
ATOM 723 O O . GLY A 1 92 ? -4.918 -18.078 4.355 1 96.44 92 GLY A O 1
ATOM 724 N N . VAL A 1 93 ? -4.418 -17.312 2.301 1 98 93 VAL A N 1
ATOM 725 C CA . VAL A 1 93 ? -3.021 -17.141 2.678 1 98 93 VAL A CA 1
ATOM 726 C C . VAL A 1 93 ? -2.48 -15.859 2.041 1 98 93 VAL A C 1
ATOM 728 O O . VAL A 1 93 ? -2.871 -15.5 0.927 1 98 93 VAL A O 1
ATOM 731 N N . ALA A 1 94 ? -1.633 -15.203 2.77 1 98.69 94 ALA A N 1
ATOM 732 C CA . ALA A 1 94 ? -0.819 -14.125 2.227 1 98.69 94 ALA A CA 1
ATOM 733 C C . ALA A 1 94 ? 0.646 -14.531 2.121 1 98.69 94 ALA A C 1
ATOM 735 O O . ALA A 1 94 ? 1.189 -15.156 3.035 1 98.69 94 ALA A O 1
ATOM 736 N N . ILE A 1 95 ? 1.21 -14.227 1.019 1 98.88 95 ILE A N 1
ATOM 737 C CA . ILE A 1 95 ? 2.633 -14.477 0.812 1 98.88 95 ILE A CA 1
ATOM 738 C C . ILE A 1 95 ? 3.42 -13.188 1.061 1 98.88 95 ILE A C 1
ATOM 740 O O . ILE A 1 95 ? 3.135 -12.156 0.454 1 98.88 95 ILE A O 1
ATOM 744 N N . ILE A 1 96 ? 4.438 -13.289 1.919 1 98.88 96 ILE A N 1
ATOM 745 C CA . ILE A 1 96 ? 5.18 -12.117 2.381 1 98.88 96 ILE A CA 1
ATOM 746 C C . ILE A 1 96 ? 6.652 -12.266 2.014 1 98.88 96 ILE A C 1
ATOM 748 O O . ILE A 1 96 ? 7.254 -13.32 2.236 1 98.88 96 ILE A O 1
ATOM 752 N N . SER A 1 97 ? 7.191 -11.312 1.379 1 98.88 97 SER A N 1
ATOM 753 C CA . SER A 1 97 ? 8.641 -11.211 1.242 1 98.88 97 SER A CA 1
ATOM 754 C C . SER A 1 97 ? 9.266 -10.531 2.455 1 98.88 97 SER A C 1
ATOM 756 O O . SER A 1 97 ? 9.07 -9.328 2.668 1 98.88 97 SER A O 1
ATOM 758 N N . THR A 1 98 ? 10 -11.234 3.326 1 98.75 98 THR A N 1
ATOM 759 C CA . THR A 1 98 ? 10.578 -10.734 4.566 1 98.75 98 THR A CA 1
ATOM 760 C C . THR A 1 98 ? 12.102 -10.656 4.457 1 98.75 98 THR A C 1
ATOM 762 O O . THR A 1 98 ? 12.672 -11.062 3.443 1 98.75 98 THR A O 1
ATOM 765 N N . SER A 1 99 ? 12.703 -10.102 5.496 1 98.19 99 SER A N 1
ATOM 766 C CA . SER A 1 99 ? 14.156 -10.055 5.57 1 98.19 99 SER A CA 1
ATOM 767 C C . SER A 1 99 ? 14.758 -11.453 5.656 1 98.19 99 SER A C 1
ATOM 769 O O . SER A 1 99 ? 15.953 -11.641 5.422 1 98.19 99 SER A O 1
ATOM 771 N N . GLN A 1 100 ? 13.938 -12.438 5.941 1 98.44 100 GLN A N 1
ATOM 772 C CA . GLN A 1 100 ? 14.422 -13.805 6.098 1 98.44 100 GLN A CA 1
ATOM 773 C C . GLN A 1 100 ? 13.945 -14.695 4.949 1 98.44 100 GLN A C 1
ATOM 775 O O . GLN A 1 100 ? 14.023 -15.922 5.035 1 98.44 100 GLN A O 1
ATOM 780 N N . GLY A 1 101 ? 13.352 -14.055 4 1 98.44 101 GLY A N 1
ATOM 781 C CA . GLY A 1 101 ? 12.867 -14.812 2.854 1 98.44 101 GLY A CA 1
ATOM 782 C C . GLY A 1 101 ? 11.367 -14.734 2.672 1 98.44 101 GLY A C 1
ATOM 783 O O . GLY A 1 101 ? 10.672 -14.102 3.473 1 98.44 101 GLY A O 1
ATOM 784 N N . ILE A 1 102 ? 10.984 -15.352 1.604 1 98.81 102 ILE A N 1
ATOM 785 C CA . ILE A 1 102 ? 9.555 -15.383 1.306 1 98.81 102 ILE A CA 1
ATOM 786 C C . ILE A 1 102 ? 8.867 -16.438 2.168 1 98.81 102 ILE A C 1
ATOM 788 O O . ILE A 1 102 ? 9.344 -17.578 2.27 1 98.81 102 ILE A O 1
ATOM 792 N N . MET A 1 103 ? 7.746 -16.047 2.738 1 98.75 103 MET A N 1
ATOM 793 C CA . MET A 1 103 ? 7.039 -16.969 3.621 1 98.75 103 MET A CA 1
ATOM 794 C C . MET A 1 103 ? 5.566 -16.594 3.746 1 98.75 103 MET A C 1
ATOM 796 O O . MET A 1 103 ? 5.137 -15.586 3.18 1 98.75 103 MET A O 1
ATOM 800 N N . THR A 1 104 ? 4.812 -17.359 4.406 1 98.56 104 THR A N 1
ATOM 801 C CA . THR A 1 104 ? 3.408 -17.031 4.641 1 98.56 104 THR A CA 1
ATOM 802 C C . THR A 1 104 ? 3.264 -15.992 5.746 1 98.56 104 THR A C 1
ATOM 804 O O . THR A 1 104 ? 4.188 -15.789 6.535 1 98.56 104 THR A O 1
ATOM 807 N N . GLU A 1 105 ? 2.145 -15.367 5.82 1 98.62 105 GLU A N 1
ATOM 808 C CA . GLU A 1 105 ? 1.887 -14.398 6.887 1 98.62 105 GLU A CA 1
ATOM 809 C C . GLU A 1 105 ? 1.898 -15.07 8.258 1 98.62 105 GLU A C 1
ATOM 811 O O . GLU A 1 105 ? 2.285 -14.461 9.25 1 98.62 105 GLU A O 1
ATOM 816 N N . LYS A 1 106 ? 1.468 -16.344 8.328 1 97.5 106 LYS A N 1
ATOM 817 C CA . LYS A 1 106 ? 1.465 -17.094 9.578 1 97.5 106 LYS A CA 1
ATOM 818 C C . LYS A 1 106 ? 2.883 -17.281 10.109 1 97.5 106 LYS A C 1
ATOM 820 O O . LYS A 1 106 ? 3.148 -17.031 11.289 1 97.5 106 LYS A O 1
ATOM 825 N N . LYS A 1 107 ? 3.67 -17.734 9.266 1 98.31 107 LYS A N 1
ATOM 826 C CA . LYS A 1 107 ? 5.055 -17.953 9.672 1 98.31 107 LYS A CA 1
ATOM 827 C C . LYS A 1 107 ? 5.73 -16.641 10.062 1 98.31 107 LYS A C 1
ATOM 829 O O . LYS A 1 107 ? 6.43 -16.578 11.07 1 98.31 107 LYS A O 1
ATOM 834 N N . ALA A 1 108 ? 5.574 -15.602 9.258 1 98.75 108 ALA A N 1
ATOM 835 C CA . ALA A 1 108 ? 6.129 -14.289 9.57 1 98.75 108 ALA A CA 1
ATOM 836 C C . ALA A 1 108 ? 5.648 -13.805 10.938 1 98.75 108 ALA A C 1
ATOM 838 O O . ALA A 1 108 ? 6.426 -13.25 11.711 1 98.75 108 ALA A O 1
ATOM 839 N N . ARG A 1 109 ? 4.375 -14 11.188 1 98.25 109 ARG A N 1
ATOM 840 C CA . ARG A 1 109 ? 3.787 -13.617 12.469 1 98.25 109 ARG A CA 1
ATOM 841 C C . ARG A 1 109 ? 4.453 -14.367 13.625 1 98.25 109 ARG A C 1
ATOM 843 O O . ARG A 1 109 ? 4.766 -13.766 14.656 1 98.25 109 ARG A O 1
ATOM 850 N N . ALA A 1 110 ? 4.586 -15.609 13.453 1 98.31 110 ALA A N 1
ATOM 851 C CA . ALA A 1 110 ? 5.23 -16.438 14.477 1 98.31 110 ALA A CA 1
ATOM 852 C C . ALA A 1 110 ? 6.648 -15.953 14.758 1 98.31 110 ALA A C 1
ATOM 854 O O . ALA A 1 110 ? 7.117 -16.016 15.898 1 98.31 110 ALA A O 1
ATOM 855 N N . LEU A 1 111 ? 7.285 -15.461 13.727 1 98.56 111 LEU A N 1
ATOM 856 C CA . LEU A 1 111 ? 8.672 -15.016 13.859 1 98.56 111 LEU A CA 1
ATOM 857 C C . LEU A 1 111 ? 8.734 -13.555 14.312 1 98.56 111 LEU A C 1
ATOM 859 O O . LEU A 1 111 ? 9.812 -13.039 14.594 1 98.56 111 LEU A O 1
ATOM 863 N N . GLY A 1 112 ? 7.625 -12.859 14.266 1 98.5 112 GLY A N 1
ATOM 864 C CA . GLY A 1 112 ? 7.57 -11.469 14.688 1 98.5 112 GLY A CA 1
ATOM 865 C C . GLY A 1 112 ? 8.211 -10.523 13.695 1 98.5 112 GLY A C 1
ATOM 866 O O . GLY A 1 112 ? 8.852 -9.547 14.078 1 98.5 112 GLY A O 1
ATOM 867 N N . ILE A 1 113 ? 8.141 -10.836 12.414 1 98.75 113 ILE A N 1
ATOM 868 C CA . ILE A 1 113 ? 8.742 -9.977 11.406 1 98.75 113 ILE A CA 1
ATOM 869 C C . ILE A 1 113 ? 7.703 -9.617 10.344 1 98.75 113 ILE A C 1
ATOM 871 O O . ILE A 1 113 ? 6.742 -10.359 10.133 1 98.75 113 ILE A O 1
ATOM 875 N N . GLY A 1 114 ? 7.832 -8.484 9.688 1 98.62 114 GLY A N 1
ATOM 876 C CA . GLY A 1 114 ? 6.984 -8.031 8.602 1 98.62 114 GLY A CA 1
ATOM 877 C C . GLY A 1 114 ? 7.648 -8.156 7.238 1 98.62 114 GLY A C 1
ATOM 878 O O . GLY A 1 114 ? 8.516 -9.008 7.039 1 98.62 114 GLY A O 1
ATOM 879 N N . GLY A 1 115 ? 7.125 -7.391 6.355 1 98.81 115 GLY A N 1
ATOM 880 C CA . GLY A 1 115 ? 7.691 -7.398 5.016 1 98.81 115 GLY A CA 1
ATOM 881 C C . GLY A 1 115 ? 6.734 -6.887 3.959 1 98.81 115 GLY A C 1
ATOM 882 O O . GLY A 1 115 ? 5.77 -6.188 4.273 1 98.81 115 GLY A O 1
ATOM 883 N N . GLU A 1 116 ? 7.148 -7.195 2.736 1 98.94 116 GLU A N 1
ATOM 884 C CA . GLU A 1 116 ? 6.352 -6.809 1.577 1 98.94 116 GLU A CA 1
ATOM 885 C C . GLU A 1 116 ? 5.254 -7.828 1.295 1 98.94 116 GLU A C 1
ATOM 887 O O . GLU A 1 116 ? 5.523 -9.023 1.193 1 98.94 116 GLU A O 1
ATOM 892 N N . VAL A 1 117 ? 4.023 -7.391 1.173 1 98.94 117 VAL A N 1
ATOM 893 C CA . VAL A 1 117 ? 2.928 -8.289 0.822 1 98.94 117 VAL A CA 1
ATOM 894 C C . VAL A 1 117 ? 2.916 -8.523 -0.687 1 98.94 117 VAL A C 1
ATOM 896 O O . VAL A 1 117 ? 2.613 -7.609 -1.461 1 98.94 117 VAL A O 1
ATOM 899 N N . LEU A 1 118 ? 3.129 -9.75 -1.05 1 98.81 118 LEU A N 1
ATOM 900 C CA . LEU A 1 118 ? 3.266 -10.023 -2.475 1 98.81 118 LEU A CA 1
ATOM 901 C C . LEU A 1 118 ? 1.914 -10.375 -3.092 1 98.81 118 LEU A C 1
ATOM 903 O O . LEU A 1 118 ? 1.557 -9.844 -4.148 1 98.81 118 LEU A O 1
ATOM 907 N N . CYS A 1 119 ? 1.203 -11.195 -2.465 1 98.75 119 CYS A N 1
ATOM 908 C CA . CYS A 1 119 ? -0.058 -11.648 -3.045 1 98.75 119 CYS A CA 1
ATOM 909 C C . CYS A 1 119 ? -0.914 -12.359 -2.006 1 98.75 119 CYS A C 1
ATOM 911 O O . CYS A 1 119 ? -0.422 -12.734 -0.94 1 98.75 119 CYS A O 1
ATOM 913 N N . TYR A 1 120 ? -2.189 -12.531 -2.285 1 98.31 120 TYR A N 1
ATOM 914 C CA . TYR A 1 120 ? -3.176 -13.297 -1.533 1 98.31 120 TYR A CA 1
ATOM 915 C C . TYR A 1 120 ? -3.732 -14.445 -2.371 1 98.31 120 TYR A C 1
ATOM 917 O O . TYR A 1 120 ? -3.953 -14.289 -3.576 1 98.31 120 TYR A O 1
ATOM 925 N N . LEU A 1 121 ? -4.035 -15.492 -1.719 1 97.75 121 LEU A N 1
ATOM 926 C CA . LEU A 1 121 ? -4.727 -16.609 -2.35 1 97.75 121 LEU A CA 1
ATOM 927 C C . LEU A 1 121 ? -5.793 -17.188 -1.425 1 97.75 121 LEU A C 1
ATOM 929 O O . LEU A 1 121 ? -5.566 -17.328 -0.222 1 97.75 121 LEU A O 1
ATOM 933 N N . TRP A 1 122 ? -7.016 -17.5 -2.037 1 96.38 122 TRP A N 1
ATOM 934 C CA . TRP A 1 122 ? -8.016 -18.266 -1.289 1 96.38 122 TRP A CA 1
ATOM 935 C C . TRP A 1 122 ? -9 -18.938 -2.234 1 96.38 122 TRP A C 1
ATOM 937 O O . TRP A 1 122 ? -9.148 -18.531 -3.385 1 96.38 122 TRP A O 1
ATOM 947 N N . MET B 1 1 ? 3.787 4.199 22.516 1 41.53 1 MET B N 1
ATOM 948 C CA . MET B 1 1 ? 2.986 4.062 21.297 1 41.53 1 MET B CA 1
ATOM 949 C C . MET B 1 1 ? 3.385 5.109 20.266 1 41.53 1 MET B C 1
ATOM 951 O O . MET B 1 1 ? 3.314 6.309 20.531 1 41.53 1 MET B O 1
ATOM 955 N N . ILE B 1 2 ? 4.465 4.953 19.625 1 56.12 2 ILE B N 1
ATOM 956 C CA . ILE B 1 2 ? 4.961 6.062 18.828 1 56.12 2 ILE B CA 1
ATOM 957 C C . ILE B 1 2 ? 3.818 6.668 18.016 1 56.12 2 ILE B C 1
ATOM 959 O O . ILE B 1 2 ? 3.086 5.949 17.328 1 56.12 2 ILE B O 1
ATOM 963 N N . ASN B 1 3 ? 3.277 7.832 18.453 1 78.81 3 ASN B N 1
ATOM 964 C CA . ASN B 1 3 ? 2.094 8.57 18.031 1 78.81 3 ASN B CA 1
ATOM 9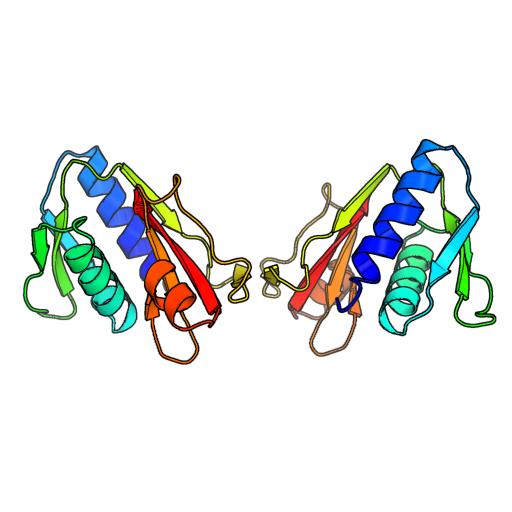65 C C . ASN B 1 3 ? 2.199 9.023 16.578 1 78.81 3 ASN B C 1
ATOM 967 O O . ASN B 1 3 ? 3.221 9.578 16.172 1 78.81 3 ASN B O 1
ATOM 971 N N . ASP B 1 4 ? 1.438 8.391 15.625 1 96.5 4 ASP B N 1
ATOM 972 C CA . ASP B 1 4 ? 1.322 8.805 14.227 1 96.5 4 ASP B CA 1
ATOM 973 C C . ASP B 1 4 ? 0.892 10.266 14.133 1 96.5 4 ASP B C 1
ATOM 975 O O . ASP B 1 4 ? -0.304 10.57 14.117 1 96.5 4 ASP B O 1
ATOM 979 N N . THR B 1 5 ? 1.883 11.172 14.094 1 97.5 5 THR B N 1
ATOM 980 C CA . THR B 1 5 ? 1.621 12.609 14.125 1 97.5 5 THR B CA 1
ATOM 981 C C . THR B 1 5 ? 0.903 13.062 12.859 1 97.5 5 THR B C 1
ATOM 983 O O . THR B 1 5 ? 0.157 14.039 12.875 1 97.5 5 THR B O 1
ATOM 986 N N . ILE B 1 6 ? 1.161 12.344 11.758 1 98.5 6 ILE B N 1
ATOM 987 C CA . ILE B 1 6 ? 0.481 12.695 10.516 1 98.5 6 ILE B CA 1
ATOM 988 C C . ILE B 1 6 ? -1.009 12.375 10.633 1 98.5 6 ILE B C 1
ATOM 990 O O . ILE B 1 6 ? -1.854 13.195 10.273 1 98.5 6 ILE B O 1
ATOM 994 N N . ALA B 1 7 ? -1.247 11.164 11.141 1 98.31 7 ALA B N 1
ATOM 995 C CA . ALA B 1 7 ? -2.643 10.805 11.367 1 98.31 7 ALA B CA 1
ATOM 996 C C . ALA B 1 7 ? -3.332 11.812 12.281 1 98.31 7 ALA B C 1
ATOM 998 O O . ALA B 1 7 ? -4.477 12.203 12.039 1 98.31 7 ALA B O 1
ATOM 999 N N . ASP B 1 8 ? -2.66 12.195 13.367 1 98.12 8 ASP B N 1
ATOM 1000 C CA . ASP B 1 8 ? -3.207 13.188 14.297 1 98.12 8 ASP B CA 1
ATOM 1001 C C . ASP B 1 8 ? -3.498 14.5 13.578 1 98.12 8 ASP B C 1
ATOM 1003 O O . ASP B 1 8 ? -4.562 15.102 13.773 1 98.12 8 ASP B O 1
ATOM 1007 N N . MET B 1 9 ? -2.619 14.93 12.773 1 98.31 9 MET B N 1
ATOM 1008 C CA . MET B 1 9 ? -2.781 16.156 12 1 98.31 9 MET B CA 1
ATOM 1009 C C . MET B 1 9 ? -4.02 16.078 11.117 1 98.31 9 MET B C 1
ATOM 1011 O O . MET B 1 9 ? -4.852 17 11.125 1 98.31 9 MET B O 1
ATOM 1015 N N . LEU B 1 10 ? -4.078 15.008 10.359 1 98.31 10 LEU B N 1
ATOM 1016 C CA . LEU B 1 10 ? -5.184 14.852 9.422 1 98.31 10 LEU B CA 1
ATOM 1017 C C . LEU B 1 10 ? -6.516 14.781 10.156 1 98.31 10 LEU B C 1
ATOM 1019 O O . LEU B 1 10 ? -7.516 15.344 9.695 1 98.31 10 LEU B O 1
ATOM 1023 N N . THR B 1 11 ? -6.477 14.102 11.25 1 97.62 11 THR B N 1
ATOM 1024 C CA . THR B 1 11 ? -7.688 13.992 12.055 1 97.62 11 THR B CA 1
ATOM 1025 C C . THR B 1 11 ? -8.125 15.367 12.555 1 97.62 11 THR B C 1
ATOM 1027 O O . THR B 1 11 ? -9.312 15.711 12.492 1 97.62 11 THR B O 1
ATOM 1030 N N . ARG B 1 12 ? -7.254 16.141 13.039 1 98.06 12 ARG B N 1
ATOM 1031 C CA . ARG B 1 12 ? -7.574 17.484 13.539 1 98.06 12 ARG B CA 1
ATOM 1032 C C . ARG B 1 12 ? -8.102 18.375 12.414 1 98.06 12 ARG B C 1
ATOM 1034 O O . ARG B 1 12 ? -9.047 19.125 12.617 1 98.06 12 ARG B O 1
ATOM 1041 N N . LEU B 1 13 ? -7.512 18.266 11.297 1 97.94 13 LEU B N 1
ATOM 1042 C CA . LEU B 1 13 ? -7.977 19.031 10.148 1 97.94 13 LEU B CA 1
ATOM 1043 C C . LEU B 1 13 ? -9.391 18.609 9.75 1 97.94 13 LEU B C 1
ATOM 1045 O O . LEU B 1 13 ? -10.234 19.469 9.477 1 97.94 13 LEU B O 1
ATOM 1049 N N . ARG B 1 14 ? -9.562 17.344 9.734 1 97.25 14 ARG B N 1
ATOM 1050 C CA . ARG B 1 14 ? -10.883 16.812 9.398 1 97.25 14 ARG B CA 1
ATOM 1051 C C . ARG B 1 14 ? -11.938 17.312 10.383 1 97.25 14 ARG B C 1
ATOM 1053 O O . ARG B 1 14 ? -13.023 17.734 9.984 1 97.25 14 ARG B O 1
ATOM 1060 N N . ASN B 1 15 ? -11.578 17.172 11.664 1 96.75 15 ASN B N 1
ATOM 1061 C CA . ASN B 1 15 ? -12.516 17.609 12.703 1 96.75 15 ASN B CA 1
ATOM 1062 C C . ASN B 1 15 ? -12.844 19.094 12.586 1 96.75 15 ASN B C 1
ATOM 1064 O O . ASN B 1 15 ? -13.984 19.5 12.805 1 96.75 15 ASN B O 1
ATOM 1068 N N . ALA B 1 16 ? -11.859 19.828 12.336 1 96.94 16 ALA B N 1
ATOM 1069 C CA . ALA B 1 16 ? -12.062 21.266 12.125 1 96.94 16 ALA B CA 1
ATOM 1070 C C . ALA B 1 16 ? -13.031 21.516 10.969 1 96.94 16 ALA B C 1
ATOM 1072 O O . ALA B 1 16 ? -13.914 22.375 11.07 1 96.94 16 ALA B O 1
ATOM 1073 N N . HIS B 1 17 ? -12.836 20.828 9.828 1 95.62 17 HIS B N 1
ATOM 1074 C CA . HIS B 1 17 ? -13.742 20.922 8.688 1 95.62 17 HIS B CA 1
ATOM 1075 C C . HIS B 1 17 ? -15.172 20.594 9.094 1 95.62 17 HIS B C 1
ATOM 1077 O O . HIS B 1 17 ? -16.094 21.344 8.781 1 95.62 17 HIS B O 1
ATOM 1083 N N . LEU B 1 18 ? -15.312 19.531 9.828 1 95.38 18 LEU B N 1
ATOM 1084 C CA . LEU B 1 18 ? -16.641 19.047 10.219 1 95.38 18 LEU B CA 1
ATOM 1085 C C . LEU B 1 18 ? -17.312 20.031 11.172 1 95.38 18 LEU B C 1
ATOM 1087 O O . LEU B 1 18 ? -18.531 20.219 11.133 1 95.38 18 LEU B O 1
ATOM 1091 N N . ALA B 1 19 ? -16.531 20.688 12 1 94.94 19 ALA B N 1
ATOM 1092 C CA . ALA B 1 19 ? -17.047 21.609 13 1 94.94 19 ALA B CA 1
ATOM 1093 C C . ALA B 1 19 ? -17.172 23.016 12.43 1 94.94 19 ALA B C 1
ATOM 1095 O O . ALA B 1 19 ? -17.609 23.938 13.125 1 94.94 19 ALA B O 1
ATOM 1096 N N . ASN B 1 20 ? -16.75 23.188 11.195 1 93.5 20 ASN B N 1
ATOM 1097 C CA . ASN B 1 20 ? -16.719 24.5 10.57 1 93.5 20 ASN B CA 1
ATOM 1098 C C . ASN B 1 20 ? -15.859 25.484 11.367 1 93.5 20 ASN B C 1
ATOM 1100 O O . ASN B 1 20 ? -16.266 26.609 11.625 1 93.5 20 ASN B O 1
ATOM 1104 N N . LYS B 1 21 ? -14.836 25 11.883 1 93 21 LYS B N 1
ATOM 1105 C CA . LYS B 1 21 ? -13.82 25.781 12.578 1 93 21 LYS B CA 1
ATOM 1106 C C . LYS B 1 21 ? -12.539 25.875 11.75 1 93 21 LYS B C 1
ATOM 1108 O O . LYS B 1 21 ? -11.812 24.891 11.602 1 93 21 LYS B O 1
ATOM 1113 N N . PRO B 1 22 ? -12.258 27.047 11.328 1 90.44 22 PRO B N 1
ATOM 1114 C CA . PRO B 1 22 ? -11.133 27.172 10.406 1 90.44 22 PRO B CA 1
ATOM 1115 C C . PRO B 1 22 ? -9.781 27.031 11.102 1 90.44 22 PRO B C 1
ATOM 1117 O O . PRO B 1 22 ? -8.797 26.625 10.469 1 90.44 22 PRO B O 1
ATOM 1120 N N . SER B 1 23 ? -9.711 27.359 12.367 1 96.94 23 SER B N 1
ATOM 1121 C CA . SER B 1 23 ? -8.438 27.359 13.078 1 96.94 23 SER B CA 1
ATOM 1122 C C . SER B 1 23 ? -8.156 25.984 13.695 1 96.94 23 SER B C 1
ATOM 1124 O O . SER B 1 23 ? -9.016 25.422 14.375 1 96.94 23 SER B O 1
ATOM 1126 N N . VAL B 1 24 ? -6.988 25.469 13.398 1 98.06 24 VAL B N 1
ATOM 1127 C CA . VAL B 1 24 ? -6.613 24.156 13.891 1 98.06 24 VAL B CA 1
ATOM 1128 C C . VAL B 1 24 ? -5.23 24.219 14.539 1 98.06 24 VAL B C 1
ATOM 1130 O O . VAL B 1 24 ? -4.289 24.766 13.953 1 98.06 24 VAL B O 1
ATOM 1133 N N . VAL B 1 25 ? -5.098 23.719 15.742 1 98.38 25 VAL B N 1
ATOM 1134 C CA . VAL B 1 25 ? -3.805 23.609 16.406 1 98.38 25 VAL B CA 1
ATOM 1135 C C . VAL B 1 25 ? -3.215 22.219 16.172 1 98.38 25 VAL B C 1
ATOM 1137 O O . VAL B 1 25 ? -3.881 21.203 16.406 1 98.38 25 VAL B O 1
ATOM 1140 N N . LEU B 1 26 ? -1.966 22.234 15.688 1 98.44 26 LEU B N 1
ATOM 1141 C CA . LEU B 1 26 ? -1.306 20.984 15.312 1 98.44 26 LEU B CA 1
ATOM 1142 C C . LEU B 1 26 ? -0.003 20.797 16.094 1 98.44 26 LEU B C 1
ATOM 1144 O O . LEU B 1 26 ? 0.659 21.781 16.438 1 98.44 26 LEU B O 1
ATOM 1148 N N . ARG B 1 27 ? 0.351 19.578 16.297 1 97.88 27 ARG B N 1
ATOM 1149 C CA . ARG B 1 27 ? 1.675 19.266 16.828 1 97.88 27 ARG B CA 1
ATOM 1150 C C . ARG B 1 27 ? 2.756 19.5 15.773 1 97.88 27 ARG B C 1
ATOM 1152 O O . ARG B 1 27 ? 2.613 19.078 14.625 1 97.88 27 ARG B O 1
ATOM 1159 N N . ALA B 1 28 ? 3.785 20.172 16.281 1 97.94 28 ALA B N 1
ATOM 1160 C CA . ALA B 1 28 ? 4.852 20.5 15.344 1 97.94 28 ALA B CA 1
ATOM 1161 C C . ALA B 1 28 ? 5.914 19.406 15.312 1 97.94 28 ALA B C 1
ATOM 1163 O O . ALA B 1 28 ? 6.504 19.078 16.344 1 97.94 28 ALA B O 1
ATOM 1164 N N . THR B 1 29 ? 6.066 18.828 14.297 1 97.31 29 THR B N 1
ATOM 1165 C CA . THR B 1 29 ? 7.219 18.016 13.914 1 97.31 29 THR B CA 1
ATOM 1166 C C . THR B 1 29 ? 7.781 18.469 12.57 1 97.31 29 THR B C 1
ATOM 1168 O O . THR B 1 29 ? 7.156 19.266 11.875 1 97.31 29 THR B O 1
ATOM 1171 N N . ARG B 1 30 ? 8.945 18 12.312 1 96.75 30 ARG B N 1
ATOM 1172 C CA . ARG B 1 30 ? 9.5 18.359 11.008 1 96.75 30 ARG B CA 1
ATOM 1173 C C . ARG B 1 30 ? 8.555 17.938 9.883 1 96.75 30 ARG B C 1
ATOM 1175 O O . ARG B 1 30 ? 8.312 18.719 8.953 1 96.75 30 ARG B O 1
ATOM 1182 N N . VAL B 1 31 ? 7.965 16.812 10.016 1 97.75 31 VAL B N 1
ATOM 1183 C CA . VAL B 1 31 ? 7.117 16.25 8.969 1 97.75 31 VAL B CA 1
ATOM 1184 C C . VAL B 1 31 ? 5.809 17.031 8.891 1 97.75 31 VAL B C 1
ATOM 1186 O O . VAL B 1 31 ? 5.391 17.438 7.809 1 97.75 31 VAL B O 1
ATOM 1189 N N . THR B 1 32 ? 5.191 17.281 10.039 1 98.31 32 THR B N 1
ATOM 1190 C CA . THR B 1 32 ? 3.906 17.969 10.008 1 98.31 32 THR B CA 1
ATOM 1191 C C . THR B 1 32 ? 4.074 19.391 9.508 1 98.31 32 THR B C 1
ATOM 1193 O O . THR B 1 32 ? 3.205 19.922 8.805 1 98.31 32 THR B O 1
ATOM 1196 N N . ARG B 1 33 ? 5.109 19.953 9.805 1 98.31 33 ARG B N 1
ATOM 1197 C CA . ARG B 1 33 ? 5.371 21.297 9.32 1 98.31 33 ARG B CA 1
ATOM 1198 C C . ARG B 1 33 ? 5.582 21.312 7.809 1 98.31 33 ARG B C 1
ATOM 1200 O O . ARG B 1 33 ? 5.09 22.203 7.109 1 98.31 33 ARG B O 1
ATOM 1207 N N . ASN B 1 34 ? 6.344 20.359 7.316 1 98.44 34 ASN B N 1
ATOM 1208 C CA . ASN B 1 34 ? 6.551 20.234 5.879 1 98.44 34 ASN B CA 1
ATOM 1209 C C . ASN B 1 34 ? 5.23 20.016 5.141 1 98.44 34 ASN B C 1
ATOM 1211 O O . ASN B 1 34 ? 4.969 20.672 4.125 1 98.44 34 ASN B O 1
ATOM 1215 N N . ILE B 1 35 ? 4.457 19.188 5.699 1 98.69 35 ILE B N 1
ATOM 1216 C CA . ILE B 1 35 ? 3.17 18.891 5.078 1 98.69 35 ILE B CA 1
ATOM 1217 C C . ILE B 1 35 ? 2.299 20.156 5.086 1 98.69 35 ILE B C 1
ATOM 1219 O O . ILE B 1 35 ? 1.679 20.484 4.078 1 98.69 35 ILE B O 1
ATOM 1223 N N . ALA B 1 36 ? 2.283 20.844 6.211 1 98.62 36 ALA B N 1
ATOM 1224 C CA . ALA B 1 36 ? 1.493 22.062 6.309 1 98.62 36 ALA B CA 1
ATOM 1225 C C . ALA B 1 36 ? 1.928 23.094 5.258 1 98.62 36 ALA B C 1
ATOM 1227 O O . ALA B 1 36 ? 1.089 23.75 4.637 1 98.62 36 ALA B O 1
ATOM 1228 N N . GLN B 1 37 ? 3.199 23.203 5.105 1 98.56 37 GLN B N 1
ATOM 1229 C CA . GLN B 1 37 ? 3.73 24.141 4.125 1 98.56 37 GLN B CA 1
ATOM 1230 C C . GLN B 1 37 ? 3.273 23.781 2.715 1 98.56 37 GLN B C 1
ATOM 1232 O O . GLN B 1 37 ? 2.891 24.656 1.937 1 98.56 37 GLN B O 1
ATOM 1237 N N . LEU B 1 38 ? 3.285 22.547 2.389 1 98.62 38 LEU B N 1
ATOM 1238 C CA . LEU B 1 38 ? 2.836 22.094 1.077 1 98.62 38 LEU B CA 1
ATOM 1239 C C . LEU B 1 38 ? 1.343 22.344 0.896 1 98.62 38 LEU B C 1
ATOM 1241 O O . LEU B 1 38 ? 0.908 22.781 -0.175 1 98.62 38 LEU B O 1
ATOM 1245 N N . LEU B 1 39 ? 0.642 22.078 1.942 1 98 39 LEU B N 1
ATOM 1246 C CA . LEU B 1 39 ? -0.8 22.297 1.879 1 98 39 LEU B CA 1
ATOM 1247 C C . LEU B 1 39 ? -1.124 23.781 1.712 1 98 39 LEU B C 1
ATOM 1249 O O . LEU B 1 39 ? -2.086 24.141 1.028 1 98 39 LEU B O 1
ATOM 1253 N N . PHE B 1 40 ? -0.347 24.578 2.361 1 98.38 40 PHE B N 1
ATOM 1254 C CA . PHE B 1 40 ? -0.497 26.016 2.189 1 98.38 40 PHE B CA 1
ATOM 1255 C C . PHE B 1 40 ? -0.227 26.422 0.745 1 98.38 40 PHE B C 1
ATOM 1257 O O . PHE B 1 40 ? -1.023 27.141 0.136 1 98.38 40 PHE B O 1
ATOM 1264 N N . GLN B 1 41 ? 0.795 25.906 0.183 1 97.62 41 GLN B N 1
ATOM 1265 C CA . GLN B 1 41 ? 1.189 26.219 -1.188 1 97.62 41 GLN B CA 1
ATOM 1266 C C . GLN B 1 41 ? 0.134 25.734 -2.182 1 97.62 41 GLN B C 1
ATOM 1268 O O . GLN B 1 41 ? -0.109 26.391 -3.197 1 97.62 41 GLN B O 1
ATOM 1273 N N . GLU B 1 42 ? -0.475 24.625 -1.863 1 96.19 42 GLU B N 1
ATOM 1274 C CA . GLU B 1 42 ? -1.472 24.031 -2.754 1 96.19 42 GLU B CA 1
ATOM 1275 C C . GLU B 1 42 ? -2.834 24.688 -2.568 1 96.19 42 GLU B C 1
ATOM 1277 O O . GLU B 1 42 ? -3.781 24.391 -3.299 1 96.19 42 GLU B O 1
ATOM 1282 N N . GLY B 1 43 ? -2.969 25.469 -1.519 1 95.5 43 GLY B N 1
ATOM 1283 C CA . GLY B 1 43 ? -4.18 26.266 -1.354 1 95.5 43 GLY B CA 1
ATOM 1284 C C . GLY B 1 43 ? -5.188 25.625 -0.425 1 95.5 43 GLY B C 1
ATOM 1285 O O . GLY B 1 43 ? -6.363 26 -0.424 1 95.5 43 GLY B O 1
ATOM 1286 N N . PHE B 1 44 ? -4.746 24.703 0.326 1 96.44 44 PHE B N 1
ATOM 1287 C CA . PHE B 1 44 ? -5.664 24.031 1.24 1 96.44 44 PHE B CA 1
ATOM 1288 C C . PHE B 1 44 ? -5.695 24.734 2.59 1 96.44 44 PHE B C 1
ATOM 1290 O O . PHE B 1 44 ? -6.66 24.609 3.344 1 96.44 44 PHE B O 1
ATOM 1297 N N . LEU B 1 45 ? -4.617 25.422 2.877 1 97.75 45 LEU B N 1
ATOM 1298 C CA . LEU B 1 45 ? -4.512 26.25 4.07 1 97.75 45 LEU B CA 1
ATOM 1299 C C . LEU B 1 45 ? -4.379 27.734 3.701 1 97.75 45 LEU B C 1
ATOM 1301 O O . LEU B 1 45 ? -3.77 28.062 2.684 1 97.75 45 LEU B O 1
ATOM 1305 N N . SER B 1 46 ? -4.949 28.562 4.52 1 97.25 46 SER B N 1
ATOM 1306 C CA . SER B 1 46 ? -4.879 30 4.23 1 97.25 46 SER B CA 1
ATOM 1307 C C . SER B 1 46 ? -3.797 30.672 5.066 1 97.25 46 SER B C 1
ATOM 1309 O O . SER B 1 46 ? -3.361 31.781 4.746 1 97.25 46 SER B O 1
ATOM 1311 N N . ASN B 1 47 ? -3.42 30.078 6.184 1 97.81 47 ASN B N 1
ATOM 1312 C CA . ASN B 1 47 ? -2.402 30.641 7.059 1 97.81 47 ASN B CA 1
ATOM 1313 C C . ASN B 1 47 ? -1.689 29.562 7.867 1 97.81 47 ASN B C 1
ATOM 1315 O O . ASN B 1 47 ? -2.273 28.516 8.172 1 97.81 47 ASN B O 1
ATOM 1319 N N . ILE B 1 48 ? -0.44 29.844 8.133 1 98.56 48 ILE B N 1
ATOM 1320 C CA . ILE B 1 48 ? 0.356 29.047 9.062 1 98.56 48 ILE B CA 1
ATOM 1321 C C . ILE B 1 48 ? 1.021 29.969 10.086 1 98.56 48 ILE B C 1
ATOM 1323 O O . ILE B 1 48 ? 1.811 30.844 9.727 1 98.56 48 ILE B O 1
ATOM 1327 N N . GLU B 1 49 ? 0.751 29.766 1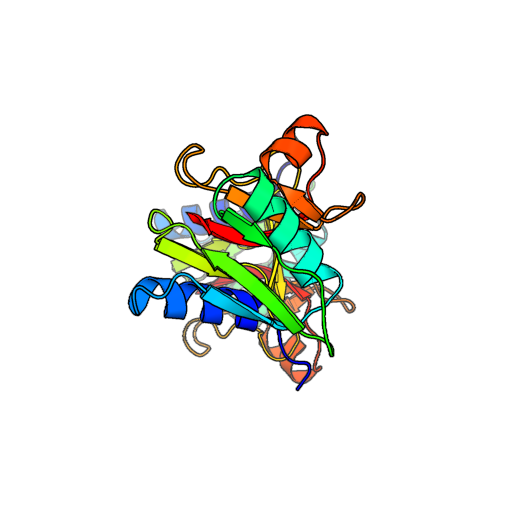1.273 1 98.25 49 GLU B N 1
ATOM 1328 C CA . GLU B 1 49 ? 1.356 30.578 12.32 1 98.25 49 GLU B CA 1
ATOM 1329 C C . GLU B 1 49 ? 2.699 30 12.766 1 98.25 49 GLU B C 1
ATOM 1331 O O . GLU B 1 49 ? 2.947 28.797 12.602 1 98.25 49 GLU B O 1
ATOM 1336 N N . PRO B 1 50 ? 3.543 30.828 13.359 1 97.38 50 PRO B N 1
ATOM 1337 C CA . PRO B 1 50 ? 4.816 30.328 13.891 1 97.38 50 PRO B CA 1
ATOM 1338 C C . PRO B 1 50 ? 4.633 29.312 15.008 1 97.38 50 PRO B C 1
ATOM 1340 O O . PRO B 1 50 ? 3.635 29.359 15.734 1 97.38 50 PRO B O 1
ATOM 1343 N N . GLU B 1 51 ? 5.605 28.375 15.016 1 97.25 51 GLU B N 1
ATOM 1344 C CA . GLU B 1 51 ? 5.582 27.359 16.062 1 97.25 51 GLU B CA 1
ATOM 1345 C C . GLU B 1 51 ? 5.809 27.984 17.438 1 97.25 51 GLU B C 1
ATOM 1347 O O . GLU B 1 51 ? 6.664 28.859 17.594 1 97.25 51 GLU B O 1
ATOM 1352 N N . ALA B 1 52 ? 5.012 27.531 18.422 1 96.5 52 ALA B N 1
ATOM 1353 C CA . ALA B 1 52 ? 5.145 27.906 19.828 1 96.5 52 ALA B CA 1
ATOM 1354 C C . ALA B 1 52 ? 4.895 26.703 20.734 1 96.5 52 ALA B C 1
ATOM 1356 O O . ALA B 1 52 ? 3.848 26.062 20.656 1 96.5 52 ALA B O 1
ATOM 1357 N N . ASN B 1 53 ? 5.863 26.453 21.516 1 96.69 53 ASN B N 1
ATOM 1358 C CA . ASN B 1 53 ? 5.742 25.375 22.5 1 96.69 53 ASN B CA 1
ATOM 1359 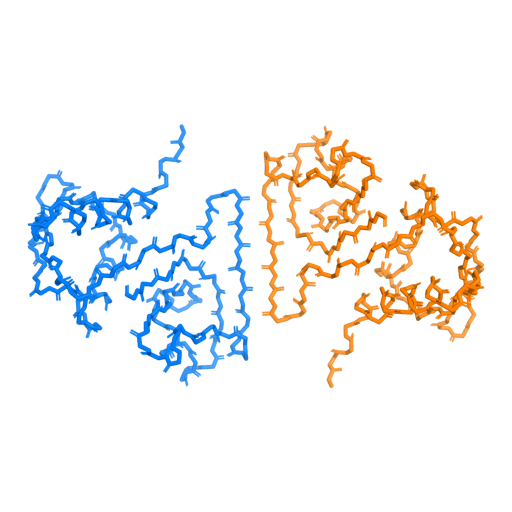C C . ASN B 1 53 ? 5.395 24.047 21.844 1 96.69 53 ASN B C 1
ATOM 1361 O O . ASN B 1 53 ? 4.492 23.344 22.297 1 96.69 53 ASN B O 1
ATOM 1365 N N . GLY B 1 54 ? 5.922 23.766 20.719 1 97.31 54 GLY B N 1
ATOM 1366 C CA . GLY B 1 54 ? 5.762 22.469 20.078 1 97.31 54 GLY B CA 1
ATOM 1367 C C . GLY B 1 54 ? 4.457 22.344 19.312 1 97.31 54 GLY B C 1
ATOM 1368 O O . GLY B 1 54 ? 4.09 21.25 18.875 1 97.31 54 GLY B O 1
ATOM 1369 N N . MET B 1 55 ? 3.832 23.484 19.219 1 98.31 55 MET B N 1
ATOM 1370 C CA . MET B 1 55 ? 2.564 23.516 18.5 1 98.31 55 MET B CA 1
ATOM 1371 C C . MET B 1 55 ? 2.553 24.656 17.484 1 98.31 55 MET B C 1
ATOM 1373 O O . MET B 1 55 ? 3.348 25.594 17.594 1 98.31 55 MET B O 1
ATOM 1377 N N . PHE B 1 56 ? 1.712 24.469 16.5 1 98.44 56 PHE B N 1
ATOM 1378 C CA . PHE B 1 56 ? 1.479 25.562 15.57 1 98.44 56 PHE B CA 1
ATOM 1379 C C . PHE B 1 56 ? 0.04 25.547 15.07 1 98.44 56 PHE B C 1
ATOM 1381 O O . PHE B 1 56 ? -0.617 24.516 15.078 1 98.44 56 PHE B O 1
ATOM 1388 N N . GLU B 1 57 ? -0.379 26.719 14.68 1 98.62 57 GLU B N 1
ATOM 1389 C CA . GLU B 1 57 ? -1.764 26.875 14.242 1 98.62 57 GLU B CA 1
ATOM 1390 C C . GLU B 1 57 ? -1.846 27.078 12.734 1 98.62 57 GLU B C 1
ATOM 1392 O O . GLU B 1 57 ? -1.029 27.812 12.156 1 98.62 57 GLU B O 1
ATOM 1397 N N . VAL B 1 58 ? -2.865 26.438 12.141 1 98.69 58 VAL B N 1
ATOM 1398 C CA . VAL B 1 58 ? -3.135 26.656 10.727 1 98.69 58 VAL B CA 1
ATOM 1399 C C . VAL B 1 58 ? -4.602 27.031 10.531 1 98.69 58 VAL B C 1
ATOM 1401 O O . VAL B 1 58 ? -5.43 26.812 11.414 1 98.69 58 VAL B O 1
ATOM 1404 N N . SER B 1 59 ? -4.875 27.672 9.391 1 98.44 59 SER B N 1
ATOM 1405 C CA . SER B 1 59 ? -6.246 27.969 8.992 1 98.44 59 SER B CA 1
ATOM 1406 C C . SER B 1 59 ? -6.664 27.141 7.781 1 98.44 59 SER B C 1
ATOM 1408 O O . SER B 1 59 ? -6.086 27.281 6.699 1 98.44 59 SER B O 1
ATOM 1410 N N . LEU B 1 60 ? -7.656 26.344 7.988 1 97.69 60 LEU B N 1
ATOM 1411 C CA . LEU B 1 60 ? -8.141 25.438 6.957 1 97.69 60 LEU B CA 1
ATOM 1412 C C . LEU B 1 60 ? -9.156 26.141 6.055 1 97.69 60 LEU B C 1
ATOM 1414 O O . LEU B 1 60 ? -10.07 26.812 6.539 1 97.69 60 LEU B O 1
ATOM 1418 N N . LYS B 1 61 ? -8.984 25.922 4.805 1 96.69 61 LYS B N 1
ATOM 1419 C CA . LYS B 1 61 ? -9.992 26.438 3.877 1 96.69 61 LYS B CA 1
ATOM 1420 C C . LYS B 1 61 ? -11.234 25.547 3.867 1 96.69 61 LYS B C 1
ATOM 1422 O O . LYS B 1 61 ? -11.125 24.312 3.92 1 96.69 61 LYS B O 1
ATOM 1427 N N . SER B 1 62 ? -12.336 26.078 3.656 1 93.25 62 SER B N 1
ATOM 1428 C CA . SER B 1 62 ? -13.625 25.406 3.781 1 93.25 62 SER B CA 1
ATOM 1429 C C . SER B 1 62 ? -13.859 24.438 2.619 1 93.25 62 SER B C 1
ATOM 1431 O O . SER B 1 62 ? -14.711 23.547 2.703 1 93.25 62 SER B O 1
ATOM 1433 N N . SER B 1 63 ? -13.102 24.531 1.624 1 90.31 63 SER B N 1
ATOM 1434 C CA . SER B 1 63 ? -13.336 23.75 0.415 1 90.31 63 SER B CA 1
ATOM 1435 C C . SER B 1 63 ? -12.766 22.344 0.555 1 90.31 63 SER B C 1
ATOM 1437 O O . SER B 1 63 ? -13.102 21.438 -0.225 1 90.31 63 SER B O 1
ATOM 1439 N N . VAL B 1 64 ? -11.961 22.188 1.522 1 91.38 64 VAL B N 1
ATOM 1440 C CA . VAL B 1 64 ? -11.305 20.891 1.702 1 91.38 64 VAL B CA 1
ATOM 1441 C C . VAL B 1 64 ? -12.203 19.969 2.529 1 91.38 64 VAL B C 1
ATOM 1443 O O . VAL B 1 64 ? -12.68 20.359 3.6 1 91.38 64 VAL B O 1
ATOM 1446 N N . LYS B 1 65 ? -12.281 18.766 2.045 1 90.62 65 LYS B N 1
ATOM 1447 C CA . LYS B 1 65 ? -13.289 17.922 2.686 1 90.62 65 LYS B CA 1
ATOM 1448 C C . LYS B 1 65 ? -12.695 16.578 3.115 1 90.62 65 LYS B C 1
ATOM 1450 O O . LYS B 1 65 ? -13.211 15.93 4.027 1 90.62 65 LYS B O 1
ATOM 1455 N N . THR B 1 66 ? -11.625 16.219 2.438 1 94.81 66 THR B N 1
ATOM 1456 C CA . THR B 1 66 ? -11.164 14.859 2.68 1 94.81 66 THR B CA 1
ATOM 1457 C C . THR B 1 66 ? -9.68 14.852 3.047 1 94.81 66 THR B C 1
ATOM 1459 O O . THR B 1 66 ? -8.875 15.555 2.43 1 94.81 66 THR B O 1
ATOM 1462 N N . PHE B 1 67 ? -9.359 14.102 4.012 1 95.44 67 PHE B N 1
ATOM 1463 C CA . PHE B 1 67 ? -8.039 13.898 4.602 1 95.44 67 PHE B CA 1
ATOM 1464 C C . PHE B 1 67 ? -7.77 12.414 4.828 1 95.44 67 PHE B C 1
ATOM 1466 O O . PHE B 1 67 ? -8.266 11.828 5.793 1 95.44 67 PHE B O 1
ATOM 1473 N N . GLN B 1 68 ? -6.996 11.914 3.963 1 97.62 68 GLN B N 1
ATOM 1474 C CA . GLN B 1 68 ? -6.852 10.469 4.035 1 97.62 68 GLN B CA 1
ATOM 1475 C C . GLN B 1 68 ? -5.402 10.07 4.305 1 97.62 68 GLN B C 1
ATOM 1477 O O . GLN B 1 68 ? -4.512 10.375 3.506 1 97.62 68 GLN B O 1
ATOM 1482 N N . ARG B 1 69 ? -5.137 9.469 5.426 1 98.56 69 ARG B N 1
ATOM 1483 C CA . ARG B 1 69 ? -3.838 8.852 5.691 1 98.56 69 ARG B CA 1
ATOM 1484 C C . ARG B 1 69 ? -3.629 7.621 4.82 1 98.56 69 ARG B C 1
ATOM 1486 O O . ARG B 1 69 ? -4.523 6.781 4.695 1 98.56 69 ARG B O 1
ATOM 1493 N N . VAL B 1 70 ? -2.545 7.512 4.129 1 98.62 70 VAL B N 1
ATOM 1494 C CA . VAL B 1 70 ? -2.299 6.383 3.24 1 98.62 70 VAL B CA 1
ATOM 1495 C C . VAL B 1 70 ? -1.275 5.441 3.873 1 98.62 70 VAL B C 1
ATOM 1497 O O . VAL B 1 70 ? -1.611 4.324 4.266 1 98.62 70 VAL B O 1
ATOM 1500 N N . SER B 1 71 ? -0.077 5.895 4.008 1 98.69 71 SER B N 1
ATOM 1501 C CA . SER B 1 71 ? 0.904 5.117 4.762 1 98.69 71 SER B CA 1
ATOM 1502 C C . SER B 1 71 ? 0.761 5.348 6.262 1 98.69 71 SER B C 1
ATOM 1504 O O . SER B 1 71 ? 0.546 6.477 6.703 1 98.69 71 SER B O 1
ATOM 1506 N N . THR B 1 72 ? 0.825 4.324 6.988 1 97.94 72 THR B N 1
ATOM 1507 C CA . THR B 1 72 ? 0.862 4.348 8.445 1 97.94 72 THR B CA 1
ATOM 1508 C C . THR B 1 72 ? 2.098 3.617 8.969 1 97.94 72 THR B C 1
ATOM 1510 O O . THR B 1 72 ? 2.803 2.957 8.203 1 97.94 72 THR B O 1
ATOM 1513 N N . PRO B 1 73 ? 2.359 3.871 10.25 1 96.88 73 PRO B N 1
ATOM 1514 C CA . PRO B 1 73 ? 3.535 3.189 10.797 1 96.88 73 PRO B CA 1
ATOM 1515 C C . PRO B 1 73 ? 3.496 1.679 10.578 1 96.88 73 PRO B C 1
ATOM 1517 O O . PRO B 1 73 ? 4.543 1.046 10.422 1 96.88 73 PRO B O 1
ATOM 1520 N N . GLY B 1 74 ? 2.391 1.112 10.469 1 97.19 74 GLY B N 1
ATOM 1521 C CA . GLY B 1 74 ? 2.256 -0.33 10.344 1 97.19 74 GLY B CA 1
ATOM 1522 C C . GLY B 1 74 ? 2.098 -0.794 8.906 1 97.19 74 GLY B C 1
ATOM 1523 O O . GLY B 1 74 ? 2.312 -1.969 8.602 1 97.19 74 GLY B O 1
ATOM 1524 N N . VAL B 1 75 ? 1.648 0.044 8.047 1 98.44 75 VAL B N 1
ATOM 1525 C CA . VAL B 1 75 ? 1.4 -0.252 6.641 1 98.44 75 VAL B CA 1
ATOM 1526 C C . VAL B 1 75 ? 1.928 0.887 5.773 1 98.44 75 VAL B C 1
ATOM 1528 O O . VAL B 1 75 ? 1.483 2.031 5.902 1 98.44 75 VAL B O 1
ATOM 1531 N N . ARG B 1 76 ? 2.857 0.596 4.957 1 98.69 76 ARG B N 1
ATOM 1532 C CA . ARG B 1 76 ? 3.477 1.612 4.113 1 98.69 76 ARG B CA 1
ATOM 1533 C C . ARG B 1 76 ? 3.23 1.323 2.637 1 98.69 76 ARG B C 1
ATOM 1535 O O . ARG B 1 76 ? 3.326 0.175 2.197 1 98.69 76 ARG B O 1
ATOM 1542 N N . MET B 1 77 ? 2.885 2.309 1.911 1 98.81 77 MET B N 1
ATOM 1543 C CA . MET B 1 77 ? 2.648 2.219 0.473 1 98.81 77 MET B CA 1
ATOM 1544 C C . MET B 1 77 ? 3.682 3.031 -0.3 1 98.81 77 MET B C 1
ATOM 1546 O O . MET B 1 77 ? 3.803 4.242 -0.099 1 98.81 77 MET B O 1
ATOM 1550 N N . TYR B 1 78 ? 4.43 2.375 -1.101 1 98.88 78 TYR B N 1
ATOM 1551 C CA . TYR B 1 78 ? 5.418 3.025 -1.954 1 98.88 78 TYR B CA 1
ATOM 1552 C C . TYR B 1 78 ? 5.004 2.951 -3.42 1 98.88 78 TYR B C 1
ATOM 1554 O O . TYR B 1 78 ? 4.426 1.954 -3.857 1 98.88 78 TYR B O 1
ATOM 1562 N N . VAL B 1 79 ? 5.332 3.973 -4.129 1 98.81 79 VAL B N 1
ATOM 1563 C CA . VAL B 1 79 ? 5.035 4.004 -5.559 1 98.81 79 VAL B CA 1
ATOM 1564 C C . VAL B 1 79 ? 6.262 4.48 -6.332 1 98.81 79 VAL B C 1
ATOM 1566 O O . VAL B 1 79 ? 7.027 5.309 -5.84 1 98.81 79 VAL B O 1
ATOM 1569 N N . ASN B 1 80 ? 6.434 3.963 -7.504 1 98.31 80 ASN B N 1
ATOM 1570 C CA . ASN B 1 80 ? 7.465 4.52 -8.375 1 98.31 80 ASN B CA 1
ATOM 1571 C C . ASN B 1 80 ? 6.957 5.742 -9.133 1 98.31 80 ASN B C 1
ATOM 1573 O O . ASN B 1 80 ? 5.805 6.141 -8.977 1 98.31 80 ASN B O 1
ATOM 1577 N N . HIS B 1 81 ? 7.809 6.367 -9.945 1 98.19 81 HIS B N 1
ATOM 1578 C CA . HIS B 1 81 ? 7.5 7.652 -10.57 1 98.19 81 HIS B CA 1
ATOM 1579 C C . HIS B 1 81 ? 6.363 7.516 -11.578 1 98.19 81 HIS B C 1
ATOM 1581 O O . HIS B 1 81 ? 5.621 8.469 -11.812 1 98.19 81 HIS B O 1
ATOM 1587 N N . LYS B 1 82 ? 6.203 6.312 -12.133 1 97.38 82 LYS B N 1
ATOM 1588 C CA . LYS B 1 82 ? 5.176 6.105 -13.148 1 97.38 82 LYS B CA 1
ATOM 1589 C C . LYS B 1 82 ? 3.812 5.855 -12.508 1 97.38 82 LYS B C 1
ATOM 1591 O O . LYS B 1 82 ? 2.777 6.004 -13.164 1 97.38 82 LYS B O 1
ATOM 1596 N N . GLU B 1 83 ? 3.773 5.5 -11.203 1 98.19 83 GLU B N 1
ATOM 1597 C CA . GLU B 1 83 ? 2.535 5.09 -10.547 1 98.19 83 GLU B CA 1
ATOM 1598 C C . GLU B 1 83 ? 2.094 6.121 -9.508 1 98.19 83 GLU B C 1
ATOM 1600 O O . GLU B 1 83 ? 1.283 5.816 -8.633 1 98.19 83 GLU B O 1
ATOM 1605 N N . LEU B 1 84 ? 2.682 7.258 -9.586 1 98.62 84 LEU B N 1
ATOM 1606 C CA . LEU B 1 84 ? 2.266 8.32 -8.68 1 98.62 84 LEU B CA 1
ATOM 1607 C C . LEU B 1 84 ? 0.773 8.602 -8.82 1 98.62 84 LEU B C 1
ATOM 1609 O O . LEU B 1 84 ? 0.255 8.688 -9.93 1 98.62 84 LEU B O 1
ATOM 1613 N N . PRO B 1 85 ? 0.113 8.734 -7.699 1 97.88 85 PRO B N 1
ATOM 1614 C CA . PRO B 1 85 ? -1.337 8.93 -7.781 1 97.88 85 PRO B CA 1
ATOM 1615 C C . PRO B 1 85 ? -1.724 10.305 -8.32 1 97.88 85 PRO B C 1
ATOM 1617 O O . PRO B 1 85 ? -0.966 11.266 -8.172 1 97.88 85 PRO B O 1
ATOM 1620 N N . ARG B 1 86 ? -2.771 10.305 -9.055 1 95.88 86 ARG B N 1
ATOM 1621 C CA . ARG B 1 86 ? -3.488 11.531 -9.375 1 95.88 86 ARG B CA 1
ATOM 1622 C C . ARG B 1 86 ? -4.785 11.633 -8.586 1 95.88 86 ARG B C 1
ATOM 1624 O O . ARG B 1 86 ? -5.738 10.891 -8.836 1 95.88 86 ARG B O 1
ATOM 1631 N N . VAL B 1 87 ? -4.84 12.523 -7.656 1 96.12 87 VAL B N 1
ATOM 1632 C CA . VAL B 1 87 ? -6 12.625 -6.773 1 96.12 87 VAL B CA 1
ATOM 1633 C C . VAL B 1 87 ? -7.09 13.453 -7.445 1 96.12 87 VAL B C 1
ATOM 1635 O O . VAL B 1 87 ? -6.891 14.633 -7.742 1 96.12 87 VAL B O 1
ATOM 1638 N N . LEU B 1 88 ? -8.258 12.844 -7.754 1 94.19 88 LEU B N 1
ATOM 1639 C CA . LEU B 1 88 ? -9.391 13.492 -8.406 1 94.19 88 LEU B CA 1
ATOM 1640 C C . LEU B 1 88 ? -8.93 14.297 -9.625 1 94.19 88 LEU B C 1
ATOM 1642 O O . LEU B 1 88 ? -9.273 15.469 -9.758 1 94.19 88 LEU B O 1
ATOM 1646 N N . ASN B 1 89 ? -8.125 13.633 -10.383 1 91.81 89 ASN B N 1
ATOM 1647 C CA . ASN B 1 89 ? -7.633 14.211 -11.625 1 91.81 89 ASN B CA 1
ATOM 1648 C C . ASN B 1 89 ? -7 15.578 -11.398 1 91.81 89 ASN B C 1
ATOM 1650 O O . ASN B 1 89 ? -7.223 16.516 -12.172 1 91.81 89 ASN B O 1
ATOM 1654 N N . GLY B 1 90 ? -6.484 15.727 -10.234 1 89.88 90 GLY B N 1
ATOM 1655 C CA . GLY B 1 90 ? -5.734 16.938 -9.977 1 89.88 90 GLY B CA 1
ATOM 1656 C C . GLY B 1 90 ? -6.449 17.891 -9.039 1 89.88 90 GLY B C 1
ATOM 1657 O O . GLY B 1 90 ? -5.875 18.906 -8.609 1 89.88 90 GLY B O 1
ATOM 1658 N N . MET B 1 91 ? -7.703 17.641 -8.75 1 93.31 91 MET B N 1
ATOM 1659 C CA . MET B 1 91 ? -8.461 18.516 -7.859 1 93.31 91 MET B CA 1
ATOM 1660 C C . MET B 1 91 ? -8.07 18.281 -6.402 1 93.31 91 MET B C 1
ATOM 1662 O O . MET B 1 91 ? -8.43 19.062 -5.523 1 93.31 91 MET B O 1
ATOM 1666 N N . GLY B 1 92 ? -7.297 17.25 -6.195 1 96.5 92 GLY B N 1
ATOM 1667 C CA . GLY B 1 92 ? -6.699 16.969 -4.902 1 96.5 92 GLY B CA 1
ATOM 1668 C C . GLY B 1 92 ? -5.188 16.844 -4.957 1 96.5 92 GLY B C 1
ATOM 1669 O O . GLY B 1 92 ? -4.566 17.203 -5.961 1 96.5 92 GLY B O 1
ATOM 1670 N N . VAL B 1 93 ? -4.625 16.469 -3.834 1 98 93 VAL B N 1
ATOM 1671 C CA . VAL B 1 93 ? -3.17 16.375 -3.797 1 98 93 VAL B CA 1
ATOM 1672 C C . VAL B 1 93 ? -2.754 15.133 -3.02 1 98 93 VAL B C 1
ATOM 1674 O O . VAL B 1 93 ? -3.422 14.742 -2.059 1 98 93 VAL B O 1
ATOM 1677 N N . ALA B 1 94 ? -1.691 14.539 -3.479 1 98.69 94 ALA B N 1
ATOM 1678 C CA . ALA B 1 94 ? -0.999 13.508 -2.717 1 98.69 94 ALA B CA 1
ATOM 1679 C C . ALA B 1 94 ? 0.345 14.008 -2.199 1 98.69 94 ALA B C 1
ATOM 1681 O O . ALA B 1 94 ? 1.089 14.672 -2.928 1 98.69 94 ALA B O 1
ATOM 1682 N N . ILE B 1 95 ? 0.582 13.734 -0.969 1 98.88 95 ILE B N 1
ATOM 1683 C CA . ILE B 1 95 ? 1.868 14.07 -0.368 1 98.88 95 ILE B CA 1
ATOM 1684 C C . ILE B 1 95 ? 2.773 12.844 -0.369 1 98.88 95 ILE B C 1
ATOM 1686 O O . ILE B 1 95 ? 2.395 11.781 0.139 1 98.88 95 ILE B O 1
ATOM 1690 N N . ILE B 1 96 ? 3.984 13.016 -0.9 1 98.88 96 ILE B N 1
ATOM 1691 C CA . ILE B 1 96 ? 4.902 11.906 -1.121 1 98.88 96 ILE B CA 1
ATOM 1692 C C . ILE B 1 96 ? 6.199 12.141 -0.345 1 98.88 96 ILE B C 1
ATOM 1694 O O . ILE B 1 96 ? 6.762 13.234 -0.391 1 98.88 96 ILE B O 1
ATOM 1698 N N . SER B 1 97 ? 6.594 11.219 0.424 1 98.88 97 SER B N 1
ATOM 1699 C CA . SER B 1 97 ? 7.949 11.211 0.971 1 98.88 97 SER B CA 1
ATOM 1700 C C . SER B 1 97 ? 8.938 10.578 -0.004 1 98.88 97 SER B C 1
ATOM 1702 O O . SER B 1 97 ? 8.891 9.367 -0.243 1 98.88 97 SER B O 1
ATOM 1704 N N . THR B 1 98 ? 9.844 11.336 -0.639 1 98.75 98 THR B N 1
ATOM 1705 C CA . THR B 1 98 ? 10.789 10.883 -1.652 1 98.75 98 THR B CA 1
ATOM 1706 C C . THR B 1 98 ? 12.211 10.898 -1.108 1 98.75 98 THR B C 1
ATOM 1708 O O . THR B 1 98 ? 12.445 11.328 0.024 1 98.75 98 THR B O 1
ATOM 1711 N N . SER B 1 99 ? 13.117 10.398 -1.918 1 98.19 99 SER B N 1
ATOM 1712 C CA . SER B 1 99 ? 14.531 10.445 -1.569 1 98.19 99 SER B CA 1
ATOM 1713 C C . SER B 1 99 ? 15.039 11.883 -1.495 1 98.19 99 SER B C 1
ATOM 1715 O O . SER B 1 99 ? 16.109 12.141 -0.932 1 98.19 99 SER B O 1
ATOM 1717 N N . GLN B 1 100 ? 14.289 12.805 -2.018 1 98.44 100 GLN B N 1
ATOM 1718 C CA . GLN B 1 100 ? 14.703 14.203 -2.045 1 98.44 100 GLN B CA 1
ATOM 1719 C C . GLN B 1 100 ? 13.867 15.047 -1.092 1 98.44 100 GLN B C 1
ATOM 1721 O O . GLN B 1 100 ? 13.875 16.281 -1.175 1 98.44 100 GLN B O 1
ATOM 1726 N N . GLY B 1 101 ? 13.055 14.359 -0.343 1 98.44 101 GLY B N 1
ATOM 1727 C CA . GLY B 1 101 ? 12.219 15.07 0.612 1 98.44 101 GLY B CA 1
ATOM 1728 C C . GLY B 1 101 ? 10.734 14.898 0.355 1 98.44 101 GLY B C 1
ATOM 1729 O O . GLY B 1 101 ? 10.336 14.227 -0.603 1 98.44 101 GLY B O 1
ATOM 1730 N N . ILE B 1 102 ? 10.023 15.484 1.253 1 98.81 102 ILE B N 1
ATOM 1731 C CA . ILE B 1 102 ? 8.57 15.422 1.133 1 98.81 102 ILE B CA 1
ATOM 1732 C C . ILE B 1 102 ? 8.094 16.438 0.101 1 98.81 102 ILE B C 1
ATOM 1734 O O . ILE B 1 102 ? 8.516 17.609 0.129 1 98.81 102 ILE B O 1
ATOM 1738 N N . MET B 1 103 ? 7.207 16 -0.764 1 98.75 103 MET B N 1
ATOM 1739 C CA . MET B 1 103 ? 6.723 16.875 -1.821 1 98.75 103 MET B CA 1
ATOM 1740 C C . MET B 1 103 ? 5.379 16.406 -2.359 1 98.75 103 MET B C 1
ATOM 1742 O O . MET B 1 103 ? 4.871 15.359 -1.934 1 98.75 103 MET B O 1
ATOM 1746 N N . THR B 1 104 ? 4.797 17.125 -3.217 1 98.56 104 THR B N 1
ATOM 1747 C CA . THR B 1 104 ? 3.541 16.719 -3.84 1 98.56 104 THR B CA 1
ATOM 1748 C C . THR B 1 104 ? 3.789 15.68 -4.934 1 98.56 104 THR B C 1
ATOM 1750 O O . THR B 1 104 ? 4.91 15.547 -5.426 1 98.56 104 THR B O 1
ATOM 1753 N N . GLU B 1 105 ? 2.783 14.977 -5.316 1 98.62 105 GLU B N 1
ATOM 1754 C CA . GLU B 1 105 ? 2.908 14.008 -6.402 1 98.62 105 GLU B CA 1
ATOM 1755 C C . GLU B 1 105 ? 3.266 14.695 -7.719 1 98.62 105 GLU B C 1
ATOM 1757 O O . GLU B 1 105 ? 3.959 14.117 -8.555 1 98.62 105 GLU B O 1
ATOM 1762 N N . LYS B 1 106 ? 2.787 15.938 -7.922 1 97.5 106 LYS B N 1
ATOM 1763 C CA . LYS B 1 106 ? 3.096 16.688 -9.133 1 97.5 106 LYS B CA 1
ATOM 1764 C C . LYS B 1 106 ? 4.594 16.969 -9.234 1 97.5 106 LYS B C 1
ATOM 1766 O O . LYS B 1 106 ? 5.199 16.75 -10.289 1 97.5 106 LYS B O 1
ATOM 1771 N N . LYS B 1 107 ? 5.074 17.469 -8.203 1 98.31 107 LYS B N 1
ATOM 1772 C CA . LYS B 1 107 ? 6.5 17.781 -8.195 1 98.31 107 LYS B CA 1
ATOM 1773 C C . LYS B 1 107 ? 7.34 16.516 -8.367 1 98.31 107 LYS B C 1
ATOM 1775 O O . LYS B 1 107 ? 8.305 16.5 -9.133 1 98.31 107 LYS B O 1
ATOM 1780 N N . ALA B 1 108 ? 7.031 15.469 -7.629 1 98.75 108 ALA B N 1
ATOM 1781 C CA . ALA B 1 108 ? 7.73 14.195 -7.754 1 98.75 108 ALA B CA 1
ATOM 1782 C C . ALA B 1 108 ? 7.695 13.688 -9.195 1 98.75 108 ALA B C 1
ATOM 1784 O O . ALA B 1 108 ? 8.695 13.188 -9.711 1 98.75 108 ALA B O 1
ATOM 1785 N N . ARG B 1 109 ? 6.527 13.812 -9.805 1 98.25 109 ARG B N 1
ATOM 1786 C CA . ARG B 1 109 ? 6.359 13.406 -11.203 1 98.25 109 ARG B CA 1
ATOM 1787 C C . ARG B 1 109 ? 7.281 14.195 -12.117 1 98.25 109 ARG B C 1
ATOM 1789 O O . ARG B 1 109 ? 7.914 13.633 -13.008 1 98.25 109 ARG B O 1
ATOM 1796 N N . ALA B 1 110 ? 7.285 15.453 -11.922 1 98.31 110 ALA B N 1
ATOM 1797 C CA . ALA B 1 110 ? 8.141 16.328 -12.719 1 98.31 110 ALA B CA 1
ATOM 1798 C C . ALA B 1 110 ? 9.609 15.93 -12.578 1 98.31 110 ALA B C 1
ATOM 1800 O O . ALA B 1 110 ? 10.383 16.031 -13.531 1 98.31 110 ALA B O 1
ATOM 1801 N N . LEU B 1 111 ? 9.961 15.484 -11.406 1 98.56 111 LEU B N 1
ATOM 1802 C CA . LEU B 1 111 ? 11.352 15.125 -11.133 1 98.56 111 LEU B CA 1
ATOM 1803 C C . LEU B 1 111 ? 11.625 13.68 -11.539 1 98.56 111 LEU B C 1
ATOM 1805 O O . LEU B 1 111 ? 12.773 13.227 -11.484 1 98.56 111 LEU B O 1
ATOM 1809 N N . GLY B 1 112 ? 10.586 12.914 -11.812 1 98.5 112 GLY B N 1
ATOM 1810 C CA . GLY B 1 112 ? 10.742 11.531 -12.219 1 98.5 112 GLY B CA 1
ATOM 1811 C C . GLY B 1 112 ? 11.125 10.609 -11.07 1 98.5 112 GLY B C 1
ATOM 1812 O O . GLY B 1 112 ? 11.914 9.68 -11.25 1 98.5 112 GLY B O 1
ATOM 1813 N N . ILE B 1 113 ? 10.68 10.898 -9.867 1 98.75 113 ILE B N 1
ATOM 1814 C CA . ILE B 1 113 ? 11.023 10.07 -8.727 1 98.75 113 ILE B CA 1
ATOM 1815 C C . ILE B 1 113 ? 9.758 9.633 -8 1 98.75 113 ILE B C 1
ATOM 1817 O O . ILE B 1 113 ? 8.727 10.305 -8.078 1 98.75 113 ILE B O 1
ATOM 1821 N N . GLY B 1 114 ? 9.766 8.508 -7.336 1 98.62 114 GLY B N 1
ATOM 1822 C CA . GLY B 1 114 ? 8.672 7.988 -6.523 1 98.62 114 GLY B CA 1
ATOM 1823 C C . GLY B 1 114 ? 8.914 8.141 -5.035 1 98.62 114 GLY B C 1
ATOM 1824 O O . GLY B 1 114 ? 9.633 9.047 -4.605 1 98.62 114 GLY B O 1
ATOM 1825 N N . GLY B 1 115 ? 8.203 7.344 -4.336 1 98.81 115 GLY B N 1
ATOM 1826 C CA . GLY B 1 115 ? 8.367 7.379 -2.891 1 98.81 115 GLY B CA 1
ATOM 1827 C C . GLY B 1 115 ? 7.184 6.793 -2.146 1 98.81 115 GLY B C 1
ATOM 1828 O O . GLY B 1 115 ? 6.395 6.035 -2.719 1 98.81 115 GLY B O 1
ATOM 1829 N N . GLU B 1 116 ? 7.207 7.117 -0.851 1 98.94 116 GLU B N 1
ATOM 1830 C CA . GLU B 1 116 ? 6.141 6.664 0.037 1 98.94 116 GLU B CA 1
ATOM 1831 C C . GLU B 1 116 ? 4.945 7.609 -0.015 1 98.94 116 GLU B C 1
ATOM 1833 O O . GLU B 1 116 ? 5.098 8.82 0.146 1 98.94 116 GLU B O 1
ATOM 1838 N N . VAL B 1 117 ? 3.758 7.098 -0.242 1 98.94 117 VAL B N 1
ATOM 1839 C CA . VAL B 1 117 ? 2.553 7.918 -0.229 1 98.94 117 VAL B CA 1
ATOM 1840 C C . VAL B 1 117 ? 2.094 8.141 1.211 1 98.94 117 VAL B C 1
ATOM 1842 O O . VAL B 1 117 ? 1.632 7.207 1.872 1 98.94 117 VAL B O 1
ATOM 1845 N N . LEU B 1 118 ? 2.121 9.375 1.614 1 98.81 118 LEU B N 1
ATOM 1846 C CA . LEU B 1 118 ? 1.826 9.648 3.016 1 98.81 118 LEU B CA 1
ATOM 1847 C C . LEU B 1 118 ? 0.336 9.906 3.219 1 98.81 118 LEU B C 1
ATOM 1849 O O . LEU B 1 118 ? -0.273 9.344 4.137 1 98.81 118 LEU B O 1
ATOM 1853 N N . CYS B 1 119 ? -0.223 10.68 2.396 1 98.75 119 CYS B N 1
ATOM 1854 C CA . CYS B 1 119 ? -1.624 11.039 2.588 1 98.75 119 CYS B CA 1
ATOM 1855 C C . CYS B 1 119 ? -2.191 11.703 1.341 1 98.75 119 CYS B C 1
ATOM 1857 O O . CYS B 1 119 ? -1.441 12.109 0.454 1 98.75 119 CYS B O 1
ATOM 1859 N N . TYR B 1 120 ? -3.502 11.789 1.241 1 98.31 120 TYR B N 1
ATOM 1860 C CA . TYR B 1 120 ? -4.281 12.5 0.231 1 98.31 120 TYR B CA 1
ATOM 1861 C C . TYR B 1 120 ? -5.125 13.602 0.865 1 98.31 120 TYR B C 1
ATOM 1863 O O . TYR B 1 120 ? -5.672 13.422 1.956 1 98.31 120 TYR B O 1
ATOM 1871 N N . LEU B 1 121 ? -5.297 14.641 0.145 1 97.75 121 LEU B N 1
ATOM 1872 C CA . LEU B 1 121 ? -6.211 15.703 0.544 1 97.75 121 LEU B CA 1
ATOM 1873 C C . LEU B 1 121 ? -7 16.219 -0.653 1 97.75 121 LEU B C 1
ATOM 1875 O O . LEU B 1 121 ? -6.449 16.391 -1.741 1 97.75 121 LEU B O 1
ATOM 1879 N N . TRP B 1 122 ? -8.375 16.453 -0.423 1 96.31 122 TRP B N 1
ATOM 1880 C CA . TRP B 1 122 ? -9.164 17.156 -1.433 1 96.31 122 TRP B CA 1
ATOM 1881 C C . TRP B 1 122 ? -10.414 17.766 -0.816 1 96.31 122 TRP B C 1
ATOM 1883 O O . TRP B 1 122 ? -10.875 17.328 0.244 1 96.31 122 TRP B O 1
#

Secondary structure (DSSP, 8-state):
----HHHHHHHHHHHHHHHT--EEEEE--HHHHHHHHHHHHHTSEEEEPPPBTTEEEEEE-TT---EEE-S-SSEEEEE-GGG---GGGGTSEEEEEETTEEEEHHHHHHHT--EEEEEEE-/----HHHHHHHHHHHHHHTT--EEEEE--HHHHHHHHHHHHHTSEEEEPPPBTTEEEEEE-TT---EEE-S-SSEEEEE-GGG---GGGGTSEEEEEETTEEEEHHHHHHHT--EEEEEEE-

Nearest PDB structures (foldseek):
  4pdb-assembly1_A  TM=9.601E-01  e=9.180E-15  Bacillus anthracis str. Sterne
  8whx-assembly1_i  TM=9.150E-01  e=8.640E-15  Mycolicibacterium smegmatis MC2 155
  6yef-assembly1_h  TM=9.289E-01  e=2.020E-14  Staphylococcus aureus subsp. aureus NCTC 8325
  8fmw-assembly1_H  TM=9.459E-01  e=5.032E-13  Borreliella burgdorferi B31
  6eri-assembly1_BH  TM=9.193E-01  e=3.937E-14  Spinacia oleracea

Foldseek 3Di:
DPDPQLVVLLVQLQVCLVVVHFKGKGFDDPVVVVVLVQCVVVPQWVDWADDDPRMTMTGGDNVKHDKFFDDDPVRWDKDFLVPQDQDVVPPKWWWFQWPVGIHINVVCNVVRGIHITTIIID/DPDPQLVVVLVQLQVCLVVVHFKGKGFDDPVSVVVLVQCCVVPQWVDWADDDPRITMTGGDNVKHDKFFDDDPVRWDKDFLVPQDDDVVPPKWWWFQWPVGIHTNVVCNVVRGIHITGIIID

InterPro domains:
  IPR000630 Small ribosomal subunit protein uS8 [MF_01302_B] (1-122)
  IPR000630 Small ribosomal subunit protein uS8 [NF001109] (1-122)
  IPR000630 Small ribosomal subunit protein uS8 [PF00410] (4-122)
  IPR000630 Small ribosomal subunit protein uS8 [PTHR11758] (3-120)
  IPR035987 Small ribosomal subunit protein uS8 superfamily [SSF56047] (1-122)
  IPR047863 Small r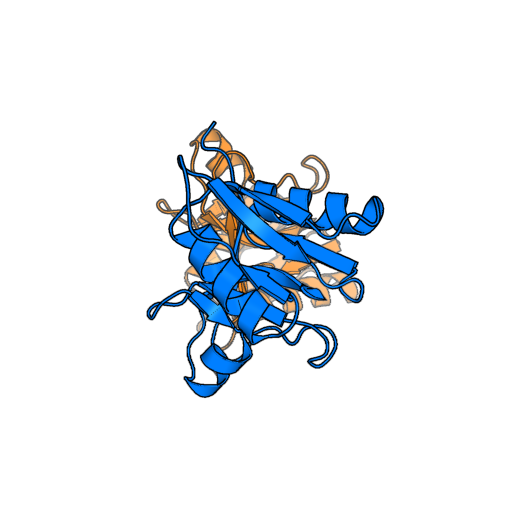ibosomal subunit protein uS8, conserved site [PS00053] (92-109)